Protein AF-A0A821IYG8-F1 (afdb_monomer_lite)

Foldseek 3Di:
DPPPPPPVLVVVLLVQQLVQCPPAPDPPVHSVQCSVLQWRADCPPHRNWIAHSQLRDIDDPDDNPDRSLVVVCVLCVPRPSSVVCVVPPPDDDDDDDDDDDDDPVNVVVVVPDPDDPPPPPQLVQLVDLVSQLVQQCLEPPGRQPQSVVCSLLQWHHDHNYQWIAHSQPRDIDHCLSVDPHQCSLVVVCVVCVSRPSSVLDDRPVPDDDDDCVQAAQSPSPHGQFKAFPPVRDRHGDPVVLVVDQADPVPRDGGPDIDGDDD

InterPro domains:
  IPR001370 BIR repeat [PF00653] (19-82)
  IPR001370 BIR repeat [PS50143] (17-83)
  IPR001370 BIR repeat [PS50143] (132-199)
  IPR001370 BIR repeat [SM00238] (16-84)
  IPR001370 BIR repeat [SM00238] (127-200)
  IPR013083 Zinc finger, RING/FYVE/PHD-type [G3DSA:3.30.40.10] (199-262)
  IPR050784 Inhibitor of Apoptosis [PTHR10044] (19-197)

Secondary structure (DSSP, 8-state):
------HHHHHHHHHHHHHHGGG---SSS-HHHHHHTTEEE--SSSTT-EEETTT--EE----TT--HHHHHHHH-TT-HHHHHHTTS--S----PPPPP---HHHHHHHT--S-----S--TTGGGSHHHHHHHHTT-TTSS-TTHHHHHHTTEEE-SSSS-EEETTT--EESSGGGSPTT-HHHHHHHH-TT-HHHHHSPPGGG--S--GGGB-TTTSSSB--EEEETTTEEEE-HHHHTT--S-TTT----SEEEE---

Structure (mmCIF, N/CA/C/O backbone):
data_AF-A0A821IYG8-F1
#
_entry.id   AF-A0A821IYG8-F1
#
loop_
_atom_site.group_PDB
_atom_site.id
_atom_site.type_symbol
_atom_site.label_atom_id
_atom_site.label_alt_id
_atom_site.label_comp_id
_atom_site.label_asym_id
_atom_site.label_entity_id
_atom_site.label_seq_id
_atom_site.pdbx_PDB_ins_code
_atom_site.Cartn_x
_atom_site.Cartn_y
_atom_site.Cartn_z
_atom_site.occupancy
_atom_site.B_iso_or_equiv
_atom_site.auth_seq_id
_atom_site.auth_comp_id
_atom_site.auth_asym_id
_atom_site.auth_atom_id
_atom_site.pdbx_PDB_model_num
ATOM 1 N N . ILE A 1 1 ? -10.209 25.510 -3.914 1.00 30.81 1 ILE A N 1
ATOM 2 C CA . ILE A 1 1 ? -8.919 25.992 -4.456 1.00 30.81 1 ILE A CA 1
ATOM 3 C C . ILE A 1 1 ? -8.043 24.758 -4.615 1.00 30.81 1 ILE A C 1
ATOM 5 O O . ILE A 1 1 ? -7.631 24.181 -3.619 1.00 30.81 1 ILE A O 1
ATOM 9 N N . LEU A 1 2 ? -7.936 24.243 -5.841 1.00 26.83 2 LEU A N 1
ATOM 10 C CA . LEU A 1 2 ? -7.055 23.121 -6.160 1.00 26.83 2 LEU A CA 1
ATOM 11 C C . LEU A 1 2 ? -5.632 23.672 -6.111 1.00 26.83 2 LEU A C 1
ATOM 13 O O . LEU A 1 2 ? -5.290 24.517 -6.933 1.00 26.83 2 LEU A O 1
ATOM 17 N N . ASN A 1 3 ? -4.849 23.263 -5.112 1.00 27.44 3 ASN A N 1
ATOM 18 C CA . ASN A 1 3 ? -3.444 23.642 -5.039 1.00 27.44 3 ASN A CA 1
ATOM 19 C C . ASN A 1 3 ? -2.749 23.130 -6.300 1.00 27.44 3 ASN A C 1
ATOM 21 O O . ASN A 1 3 ? -2.772 21.929 -6.584 1.00 27.44 3 ASN A O 1
ATOM 25 N N . ALA A 1 4 ? -2.193 24.069 -7.061 1.00 31.17 4 ALA A N 1
ATOM 26 C CA . ALA A 1 4 ? -1.298 23.791 -8.163 1.00 31.17 4 ALA A CA 1
ATOM 27 C C . ALA A 1 4 ? -0.196 22.860 -7.651 1.00 31.17 4 ALA A C 1
ATOM 29 O O . ALA A 1 4 ? 0.444 23.133 -6.638 1.00 31.17 4 ALA A O 1
ATOM 30 N N . VAL A 1 5 ? -0.044 21.716 -8.310 1.00 37.41 5 VAL A N 1
ATOM 31 C CA . VAL A 1 5 ? 1.110 20.846 -8.112 1.00 37.41 5 VAL A CA 1
ATOM 32 C C . VAL A 1 5 ? 2.305 21.653 -8.609 1.00 37.41 5 VAL A C 1
ATOM 34 O O . VAL A 1 5 ? 2.330 22.024 -9.781 1.00 37.41 5 VAL A O 1
ATOM 37 N N . ASP A 1 6 ? 3.213 22.013 -7.708 1.00 35.91 6 ASP A N 1
ATOM 38 C CA . ASP A 1 6 ? 4.378 22.844 -8.013 1.00 35.91 6 ASP A CA 1
ATOM 39 C C . ASP A 1 6 ? 5.249 22.129 -9.057 1.00 35.91 6 ASP A C 1
ATOM 41 O O . ASP A 1 6 ? 5.856 21.092 -8.781 1.00 35.91 6 ASP A O 1
ATOM 45 N N . PHE A 1 7 ? 5.253 22.635 -10.292 1.00 40.75 7 PHE A N 1
ATOM 46 C CA . PHE A 1 7 ? 5.887 21.970 -11.437 1.00 40.75 7 PHE A CA 1
ATOM 47 C C . PHE A 1 7 ? 7.424 21.934 -11.338 1.00 40.75 7 PHE A C 1
ATOM 49 O O . PHE A 1 7 ? 8.059 21.099 -11.986 1.00 40.75 7 PHE A O 1
ATOM 56 N N . ASP A 1 8 ? 8.023 22.794 -10.510 1.00 45.53 8 ASP A N 1
ATOM 57 C CA . ASP A 1 8 ? 9.477 22.888 -10.345 1.00 45.53 8 ASP A CA 1
ATOM 58 C C . ASP A 1 8 ? 10.061 21.770 -9.459 1.00 45.53 8 ASP A C 1
ATOM 60 O O . ASP A 1 8 ? 11.140 21.248 -9.759 1.00 45.53 8 ASP A O 1
ATOM 64 N N . ASP A 1 9 ? 9.322 21.308 -8.441 1.00 54.62 9 ASP A N 1
ATOM 65 C CA . ASP A 1 9 ? 9.735 20.210 -7.544 1.00 54.62 9 ASP A CA 1
ATOM 66 C C . ASP A 1 9 ? 9.794 18.856 -8.290 1.00 54.62 9 ASP A C 1
ATOM 68 O O . ASP A 1 9 ? 10.643 17.995 -8.030 1.00 54.62 9 ASP A O 1
ATOM 72 N N . ASP A 1 10 ? 8.946 18.683 -9.307 1.00 67.31 10 ASP A N 1
ATOM 73 C CA . ASP A 1 10 ? 8.928 17.488 -10.155 1.00 67.31 10 ASP A CA 1
ATOM 74 C C . ASP A 1 10 ? 10.169 17.386 -11.057 1.00 67.31 10 ASP A C 1
ATOM 76 O O . ASP A 1 10 ? 10.688 16.288 -11.286 1.00 67.31 10 ASP A O 1
ATOM 80 N N . LYS A 1 11 ? 10.704 18.515 -11.535 1.00 74.75 11 LYS A N 1
ATOM 81 C CA . LYS A 1 11 ? 11.891 18.529 -12.402 1.00 74.75 11 LYS A CA 1
ATOM 82 C C . LYS A 1 11 ? 13.152 18.124 -11.641 1.00 74.75 11 LYS A C 1
ATOM 84 O O . LYS A 1 11 ? 13.942 17.321 -12.142 1.00 74.75 11 LYS A O 1
ATOM 89 N N . GLU A 1 12 ? 13.333 18.629 -10.423 1.00 77.06 12 GLU A N 1
ATOM 90 C CA . GLU A 1 12 ? 14.494 18.298 -9.591 1.00 77.06 12 GLU A CA 1
ATOM 91 C C . GLU A 1 12 ? 14.496 16.817 -9.179 1.00 77.06 12 GLU A C 1
ATOM 93 O O . GLU A 1 12 ? 15.518 16.128 -9.291 1.00 77.06 12 GLU A O 1
ATOM 98 N N . LYS A 1 13 ? 13.329 16.285 -8.791 1.00 78.19 13 LYS A N 1
ATOM 99 C CA . LYS A 1 13 ? 13.147 14.859 -8.478 1.00 78.19 13 LYS A CA 1
ATOM 100 C C . LYS A 1 13 ? 13.501 13.953 -9.658 1.00 78.19 13 LYS A C 1
ATOM 102 O O . LYS A 1 13 ? 14.107 12.897 -9.454 1.00 78.19 13 LYS A O 1
ATOM 107 N N . LEU A 1 14 ? 13.174 14.361 -10.884 1.00 80.88 14 LEU A N 1
ATOM 108 C CA . LEU A 1 14 ? 13.507 13.602 -12.091 1.00 80.88 14 LEU A CA 1
ATOM 109 C C . LEU A 1 14 ? 14.993 13.647 -12.432 1.00 80.88 14 LEU A C 1
ATOM 111 O O . LEU A 1 14 ? 15.580 12.590 -12.650 1.00 80.88 14 LEU A O 1
ATOM 115 N N . ILE A 1 15 ? 15.626 14.819 -12.363 1.00 84.00 15 ILE A N 1
ATOM 116 C CA . ILE A 1 15 ? 17.080 14.950 -12.556 1.00 84.00 15 ILE A CA 1
ATOM 117 C C . ILE A 1 15 ? 17.837 14.082 -11.538 1.00 84.00 15 ILE A C 1
ATOM 119 O O . ILE A 1 15 ? 18.837 13.435 -11.862 1.00 84.00 15 ILE A O 1
ATOM 123 N N . LYS A 1 16 ? 17.357 14.039 -10.290 1.00 83.69 16 LYS A N 1
ATOM 124 C CA . LYS A 1 16 ? 17.916 13.176 -9.245 1.00 83.69 16 LYS A CA 1
ATOM 125 C C . LYS A 1 16 ? 17.759 11.691 -9.581 1.00 83.69 16 LYS A C 1
ATOM 127 O O . LYS A 1 16 ? 18.712 10.932 -9.405 1.00 83.69 16 LYS A O 1
ATOM 132 N N . SER A 1 17 ? 16.589 11.281 -10.071 1.00 89.44 17 SER A N 1
ATOM 133 C CA . SER A 1 17 ? 16.348 9.901 -10.502 1.00 89.44 17 SER A CA 1
ATOM 134 C C . SER A 1 17 ? 17.256 9.507 -11.666 1.00 89.44 17 SER A C 1
ATOM 136 O O . SER A 1 17 ? 17.948 8.497 -11.559 1.00 89.44 17 SER A O 1
ATOM 138 N N . GLU A 1 18 ? 17.376 10.334 -12.704 1.00 91.44 18 GLU A N 1
ATOM 139 C CA . GLU A 1 18 ? 18.265 10.082 -13.846 1.00 91.44 18 GLU A CA 1
ATOM 140 C C . GLU A 1 18 ? 19.713 9.837 -13.407 1.00 91.44 18 GLU A C 1
ATOM 142 O O . GLU A 1 18 ? 20.327 8.832 -13.772 1.00 91.44 18 GLU A O 1
ATOM 147 N N . LYS A 1 19 ? 20.241 10.706 -12.536 1.00 92.06 19 LYS A N 1
ATOM 148 C CA . LYS A 1 19 ? 21.603 10.572 -11.997 1.00 92.06 19 LYS A CA 1
ATOM 149 C C . LYS A 1 19 ? 21.787 9.312 -11.148 1.00 92.06 19 LYS A C 1
ATOM 151 O O . LYS A 1 19 ? 22.892 8.772 -11.092 1.00 92.06 19 LYS A O 1
ATOM 156 N N . SER A 1 20 ? 20.728 8.831 -10.493 1.00 93.69 20 SER A N 1
ATOM 157 C CA . SER A 1 20 ? 20.806 7.684 -9.583 1.00 93.69 20 SER A CA 1
ATOM 158 C C . SER A 1 20 ? 21.116 6.360 -10.292 1.00 93.69 20 SER A C 1
ATOM 160 O O . SER A 1 20 ? 21.706 5.471 -9.681 1.00 93.69 20 SER A O 1
ATOM 162 N N . PHE A 1 21 ? 20.799 6.218 -11.583 1.00 95.31 21 PHE A N 1
ATOM 163 C CA . PHE A 1 21 ? 20.930 4.945 -12.306 1.00 95.31 21 PHE A CA 1
ATOM 164 C C . PHE A 1 21 ? 22.300 4.694 -12.955 1.00 95.31 21 PHE A C 1
ATOM 166 O O . PHE A 1 21 ? 22.459 3.696 -13.654 1.00 95.31 21 PHE A O 1
ATOM 173 N N . LYS A 1 22 ? 23.320 5.522 -12.687 1.00 88.44 22 LYS A N 1
ATOM 174 C CA . LYS A 1 22 ? 24.661 5.387 -13.294 1.00 88.44 22 LYS A CA 1
ATOM 175 C C . LYS A 1 22 ? 25.285 3.983 -13.154 1.00 88.44 22 LYS A C 1
ATOM 177 O O . LYS A 1 22 ? 26.002 3.560 -14.049 1.00 88.44 22 LYS A O 1
ATOM 182 N N . ASN A 1 23 ? 24.982 3.261 -12.069 1.00 87.31 23 ASN A N 1
ATOM 183 C CA . ASN A 1 23 ? 25.516 1.919 -11.783 1.00 87.31 23 ASN A CA 1
ATOM 184 C C . ASN A 1 23 ? 24.433 0.823 -11.769 1.00 87.31 23 ASN A C 1
ATOM 186 O O . ASN A 1 23 ? 24.574 -0.171 -11.050 1.00 87.31 23 ASN A O 1
ATOM 190 N N . TRP A 1 24 ? 23.307 1.039 -12.458 1.00 93.25 24 TRP A N 1
ATOM 191 C CA . TRP A 1 24 ? 22.176 0.105 -12.504 1.00 93.25 24 TRP A CA 1
ATOM 192 C C . TRP A 1 24 ? 22.604 -1.294 -12.980 1.00 93.25 24 TRP A C 1
ATOM 194 O O . TRP A 1 24 ? 23.175 -1.390 -14.063 1.00 93.25 24 TRP A O 1
ATOM 204 N N . PRO A 1 25 ? 22.375 -2.367 -12.191 1.00 90.00 25 PRO A N 1
ATOM 205 C CA . PRO A 1 25 ? 22.914 -3.686 -12.516 1.00 90.00 25 PRO A CA 1
ATOM 206 C C . PRO A 1 25 ? 22.091 -4.431 -13.572 1.00 90.00 25 PRO A C 1
ATOM 208 O O . PRO A 1 25 ? 22.586 -5.401 -14.138 1.00 90.00 25 PRO A O 1
ATOM 211 N N . ASN A 1 26 ? 20.849 -4.008 -13.835 1.00 86.88 26 ASN A N 1
ATOM 212 C CA . ASN A 1 26 ? 19.930 -4.746 -14.694 1.00 86.88 26 ASN A CA 1
ATOM 213 C C . ASN A 1 26 ? 19.866 -4.142 -16.098 1.00 86.88 26 ASN A C 1
ATOM 215 O O . ASN A 1 26 ? 19.672 -2.941 -16.274 1.00 86.88 26 ASN A O 1
ATOM 219 N N . ILE A 1 27 ? 19.971 -4.995 -17.116 1.00 87.94 27 ILE A N 1
ATOM 220 C CA . ILE A 1 27 ? 19.722 -4.594 -18.509 1.00 87.94 27 ILE A CA 1
ATOM 221 C C . ILE A 1 27 ? 18.221 -4.342 -18.714 1.00 87.94 27 ILE A C 1
ATOM 223 O O . ILE A 1 27 ? 17.835 -3.390 -19.390 1.00 87.94 27 ILE A O 1
ATOM 227 N N . SER A 1 28 ? 17.383 -5.171 -18.084 1.00 89.50 28 SER A N 1
ATOM 228 C CA . SER A 1 28 ? 15.931 -5.027 -18.041 1.00 89.50 28 SER A CA 1
ATOM 229 C C . SER A 1 28 ? 15.417 -5.281 -16.612 1.00 89.50 28 SER A C 1
ATOM 231 O O . SER A 1 28 ? 15.883 -6.239 -15.989 1.00 89.50 28 SER A O 1
ATOM 233 N N . PRO A 1 29 ? 14.503 -4.445 -16.082 1.00 92.38 29 PRO A N 1
ATOM 234 C CA . PRO A 1 29 ? 14.070 -3.175 -16.663 1.00 92.38 29 PRO A CA 1
ATOM 235 C C . PRO A 1 29 ? 15.226 -2.175 -16.757 1.00 92.38 29 PRO A C 1
ATOM 237 O O . PRO A 1 29 ? 16.072 -2.075 -15.867 1.00 92.38 29 PRO A O 1
ATOM 240 N N . SER A 1 30 ? 15.277 -1.452 -17.871 1.00 94.50 30 SER A N 1
ATOM 241 C CA . SER A 1 30 ? 16.333 -0.488 -18.166 1.00 94.50 30 SER A CA 1
ATOM 242 C C . SER A 1 30 ? 16.214 0.757 -17.277 1.00 94.50 30 SER A C 1
ATOM 244 O O . SER A 1 30 ? 15.114 1.093 -16.826 1.00 94.50 30 SER A O 1
ATOM 246 N N . PRO A 1 31 ? 17.304 1.526 -17.077 1.00 95.25 31 PRO A N 1
ATOM 247 C CA . PRO A 1 31 ? 17.244 2.808 -16.373 1.00 95.25 31 PRO A CA 1
ATOM 248 C C . PRO A 1 31 ? 16.119 3.721 -16.873 1.00 95.25 31 PRO A C 1
ATOM 250 O O . PRO A 1 31 ? 15.412 4.336 -16.082 1.00 95.25 31 PRO A O 1
ATOM 253 N N . MET A 1 32 ? 15.904 3.762 -18.191 1.00 93.00 32 MET A N 1
ATOM 254 C CA . MET A 1 32 ? 14.862 4.576 -18.814 1.00 93.00 32 MET A CA 1
ATOM 255 C C . MET A 1 32 ? 13.450 4.119 -18.415 1.00 93.00 32 MET A C 1
ATOM 257 O O . MET A 1 32 ? 12.597 4.954 -18.121 1.00 93.00 32 MET A O 1
ATOM 261 N N . GLU A 1 33 ? 13.186 2.811 -18.383 1.00 92.06 33 GLU A N 1
ATOM 262 C CA . GLU A 1 33 ? 11.895 2.263 -17.937 1.00 92.06 33 GLU A CA 1
ATOM 263 C C . GLU A 1 33 ? 11.645 2.556 -16.455 1.00 92.06 33 GLU A C 1
ATOM 265 O O . GLU A 1 33 ? 10.539 2.943 -16.068 1.00 92.06 33 GLU A O 1
ATOM 270 N N . MET A 1 34 ? 12.695 2.471 -15.640 1.00 94.19 34 MET A N 1
ATOM 271 C CA . MET A 1 34 ? 12.647 2.798 -14.218 1.00 94.19 34 MET A CA 1
ATOM 272 C C . MET A 1 34 ? 12.315 4.279 -13.979 1.00 94.19 34 MET A C 1
ATOM 274 O O . MET A 1 34 ? 11.392 4.596 -13.222 1.00 94.19 34 MET A O 1
ATOM 278 N N . ILE A 1 35 ? 13.007 5.191 -14.671 1.00 92.56 35 ILE A N 1
ATOM 279 C CA . ILE A 1 35 ? 12.782 6.644 -14.588 1.00 92.56 35 ILE A CA 1
ATOM 280 C C . ILE A 1 35 ? 11.370 7.003 -15.074 1.00 92.56 35 ILE A C 1
ATOM 282 O O . ILE A 1 35 ? 10.670 7.788 -14.425 1.00 92.56 35 ILE A O 1
ATOM 286 N N . LYS A 1 36 ? 10.907 6.392 -16.176 1.00 88.12 36 LYS A N 1
ATOM 287 C CA . LYS A 1 36 ? 9.542 6.578 -16.702 1.00 88.12 36 LYS A CA 1
ATOM 288 C C . LYS A 1 36 ? 8.475 6.185 -15.685 1.00 88.12 36 LYS A C 1
ATOM 290 O O . LYS A 1 36 ? 7.491 6.902 -15.546 1.00 88.12 36 LYS A O 1
ATOM 295 N N . ALA A 1 37 ? 8.691 5.109 -14.930 1.00 89.44 37 ALA A N 1
ATOM 296 C CA . ALA A 1 37 ? 7.797 4.678 -13.855 1.00 89.44 37 ALA A CA 1
ATOM 297 C C . ALA A 1 37 ? 8.021 5.410 -12.511 1.00 89.44 37 ALA A C 1
ATOM 299 O O . ALA A 1 37 ? 7.396 5.061 -11.503 1.00 89.44 37 ALA A O 1
ATOM 300 N N . ARG A 1 38 ? 8.858 6.460 -12.508 1.00 91.06 38 ARG A N 1
ATOM 301 C CA . ARG A 1 38 ? 9.182 7.336 -11.366 1.00 91.06 38 ARG A CA 1
ATOM 302 C C . ARG A 1 38 ? 9.916 6.641 -10.223 1.00 91.06 38 ARG A C 1
ATOM 304 O O . ARG A 1 38 ? 9.800 7.061 -9.068 1.00 91.06 38 ARG A O 1
ATOM 311 N N . TRP A 1 39 ? 10.689 5.609 -10.542 1.00 93.38 39 TRP A N 1
ATOM 312 C CA . TRP A 1 39 ? 11.642 5.009 -9.616 1.00 93.38 39 TRP A CA 1
ATOM 313 C C . TRP A 1 39 ? 12.933 5.825 -9.575 1.00 93.38 39 TRP A C 1
ATOM 315 O O . TRP A 1 39 ? 13.358 6.405 -10.568 1.00 93.38 39 TRP A O 1
ATOM 325 N N . CYS A 1 40 ? 13.570 5.862 -8.415 1.00 94.19 40 CYS A N 1
ATOM 326 C CA . CYS A 1 40 ? 14.913 6.373 -8.187 1.00 94.19 40 CYS A CA 1
ATOM 327 C C . CYS A 1 40 ? 15.713 5.242 -7.556 1.00 94.19 40 CYS A C 1
ATOM 329 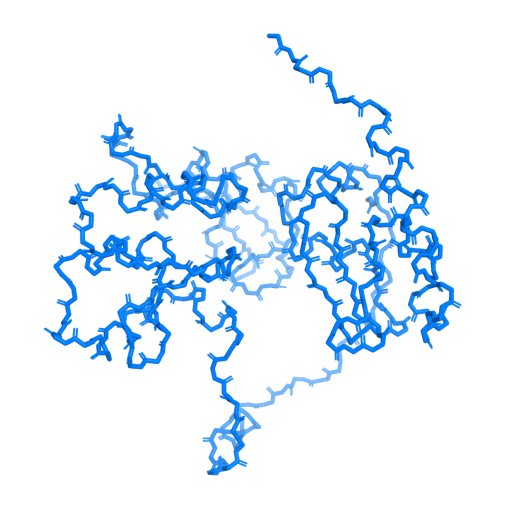O O . CYS A 1 40 ? 15.258 4.645 -6.579 1.00 94.19 40 CYS A O 1
ATOM 331 N N . ARG A 1 41 ? 16.905 4.940 -8.066 1.00 94.69 41 ARG A N 1
ATOM 332 C CA . ARG A 1 41 ? 17.771 3.964 -7.409 1.00 94.69 41 ARG A CA 1
ATOM 333 C C . ARG A 1 41 ? 18.236 4.531 -6.069 1.00 94.69 41 ARG A C 1
ATOM 335 O O . ARG A 1 41 ? 18.670 5.678 -5.985 1.00 94.69 41 ARG A O 1
ATOM 342 N N . THR A 1 42 ? 18.157 3.720 -5.023 1.00 89.00 42 THR A N 1
ATOM 343 C CA . THR A 1 42 ? 18.658 4.062 -3.689 1.00 89.00 42 THR A CA 1
ATOM 344 C C . THR A 1 42 ? 19.898 3.253 -3.332 1.00 89.00 42 THR A C 1
ATOM 346 O O . THR A 1 42 ? 20.767 3.771 -2.639 1.00 89.00 42 THR A O 1
ATOM 349 N N . GLY A 1 43 ? 20.000 2.003 -3.806 1.00 81.00 43 GLY A N 1
ATOM 350 C CA . GLY A 1 43 ? 21.138 1.122 -3.532 1.00 81.00 43 GLY A CA 1
ATOM 351 C C . GLY A 1 43 ? 21.333 0.774 -2.050 1.00 81.00 43 GLY A C 1
ATOM 352 O O . GLY A 1 43 ? 22.431 0.385 -1.669 1.00 81.00 43 GLY A O 1
ATOM 353 N N . ARG A 1 44 ? 20.312 0.978 -1.201 1.00 75.88 44 ARG A N 1
ATOM 354 C CA . ARG A 1 44 ? 20.436 0.883 0.267 1.00 75.88 44 ARG A CA 1
ATOM 355 C C . ARG A 1 44 ? 20.496 -0.550 0.785 1.00 75.88 44 ARG A C 1
ATOM 357 O O . ARG A 1 44 ? 21.192 -0.803 1.759 1.00 75.88 44 ARG A O 1
ATOM 364 N N . ILE A 1 45 ? 19.714 -1.441 0.178 1.00 76.06 45 ILE A N 1
ATOM 365 C CA . ILE A 1 45 ? 19.588 -2.847 0.592 1.00 76.06 45 ILE A CA 1
ATOM 366 C C . ILE A 1 45 ? 20.426 -3.721 -0.342 1.00 76.06 45 ILE A C 1
ATOM 368 O O . ILE A 1 45 ? 21.327 -4.430 0.090 1.00 76.06 45 ILE A O 1
ATOM 372 N N . THR A 1 46 ? 20.157 -3.607 -1.637 1.00 81.50 46 THR A N 1
ATOM 373 C CA . THR A 1 46 ? 20.844 -4.297 -2.730 1.00 81.50 46 THR A CA 1
ATOM 374 C C . THR A 1 46 ? 21.246 -3.280 -3.805 1.00 81.50 46 THR A C 1
ATOM 376 O O . THR A 1 46 ? 20.697 -2.170 -3.841 1.00 81.50 46 THR A O 1
ATOM 379 N N . PRO A 1 47 ? 22.169 -3.623 -4.724 1.00 86.62 47 PRO A N 1
ATOM 380 C CA . PRO A 1 47 ? 22.532 -2.742 -5.832 1.00 86.62 47 PRO A CA 1
ATOM 381 C C . PRO A 1 47 ? 21.341 -2.331 -6.710 1.00 86.62 47 PRO A C 1
ATOM 383 O O . PRO A 1 47 ? 21.361 -1.255 -7.292 1.00 86.62 47 PRO A O 1
ATOM 386 N N . ASP A 1 48 ? 20.286 -3.132 -6.798 1.00 87.62 48 ASP A N 1
ATOM 387 C CA . ASP A 1 48 ? 19.084 -2.833 -7.580 1.00 87.62 48 ASP A CA 1
ATOM 388 C C . ASP A 1 48 ? 17.936 -2.219 -6.752 1.00 87.62 48 ASP A C 1
ATOM 390 O O . ASP A 1 48 ? 16.839 -1.994 -7.259 1.00 87.62 48 ASP A O 1
ATOM 394 N N . CYS A 1 49 ? 18.181 -1.888 -5.483 1.00 90.12 49 CYS A N 1
ATOM 395 C CA . CYS A 1 49 ? 17.185 -1.269 -4.618 1.00 90.12 49 CYS A CA 1
ATOM 396 C C . CYS A 1 49 ? 16.772 0.119 -5.136 1.00 90.12 49 CYS A C 1
ATOM 398 O O . CYS A 1 49 ? 17.614 0.977 -5.437 1.00 90.12 49 CYS A O 1
ATOM 400 N N . THR A 1 50 ? 15.461 0.348 -5.214 1.00 92.25 50 THR A N 1
ATOM 401 C CA . THR A 1 50 ? 14.826 1.544 -5.782 1.00 92.25 50 THR A CA 1
ATOM 402 C C . THR A 1 50 ? 13.699 2.062 -4.896 1.00 92.25 50 THR A C 1
ATOM 404 O O . THR A 1 50 ? 13.147 1.312 -4.100 1.00 92.25 50 THR A O 1
ATOM 407 N N . SER A 1 51 ? 13.350 3.343 -5.033 1.00 89.12 51 SER A N 1
ATOM 408 C CA . SER A 1 51 ? 12.241 3.997 -4.336 1.00 89.12 51 SER A CA 1
ATOM 409 C C . SER A 1 51 ? 11.445 4.901 -5.276 1.00 89.12 51 SER A C 1
ATOM 411 O O . SER A 1 51 ? 12.027 5.571 -6.130 1.00 89.12 51 SER A O 1
ATOM 413 N N . CYS A 1 52 ? 10.122 4.948 -5.132 1.00 87.75 52 CYS A N 1
ATOM 414 C CA . CYS A 1 52 ? 9.278 5.868 -5.890 1.00 87.75 52 CYS A CA 1
ATOM 415 C C . CYS A 1 52 ? 9.458 7.324 -5.426 1.00 87.75 52 CYS A C 1
ATOM 417 O O . CYS A 1 52 ? 9.320 7.629 -4.243 1.00 87.75 52 CYS A O 1
ATOM 419 N N . LEU A 1 53 ? 9.621 8.251 -6.373 1.00 85.25 53 LEU A N 1
ATOM 420 C CA . LEU A 1 53 ? 9.760 9.692 -6.109 1.00 85.25 53 LEU A CA 1
ATOM 421 C C . LEU A 1 53 ? 8.526 10.361 -5.472 1.00 85.25 53 LEU A C 1
ATOM 423 O O . LEU A 1 53 ? 8.658 11.418 -4.860 1.00 85.25 53 LEU A O 1
ATOM 427 N N . TYR A 1 54 ? 7.336 9.770 -5.624 1.00 77.12 54 TYR A N 1
ATOM 428 C CA . TYR A 1 54 ? 6.066 10.367 -5.188 1.00 77.12 54 TYR A CA 1
ATOM 429 C C . TYR A 1 54 ? 5.496 9.713 -3.931 1.00 77.12 54 TYR A C 1
ATOM 431 O O . TYR A 1 54 ? 5.007 10.403 -3.043 1.00 77.12 54 TYR A O 1
ATOM 439 N N . CYS A 1 55 ? 5.528 8.380 -3.853 1.00 74.06 55 CYS A N 1
ATOM 440 C CA . CYS A 1 55 ? 4.969 7.650 -2.712 1.00 74.06 55 CYS A CA 1
ATOM 441 C C . CYS A 1 55 ? 6.030 7.051 -1.783 1.00 74.06 55 CYS A C 1
ATOM 443 O O . CYS A 1 55 ? 5.678 6.537 -0.724 1.00 74.06 55 CYS A O 1
ATOM 445 N N . GLY A 1 56 ? 7.310 7.101 -2.164 1.00 77.06 56 GLY A N 1
ATOM 446 C CA . GLY A 1 56 ? 8.426 6.613 -1.354 1.00 77.06 56 GLY A CA 1
ATOM 447 C C . GLY A 1 56 ? 8.523 5.094 -1.234 1.00 77.06 56 GLY A C 1
ATOM 448 O O . GLY A 1 56 ? 9.417 4.614 -0.542 1.00 77.06 56 GLY A O 1
ATOM 449 N N . ILE A 1 57 ? 7.636 4.326 -1.879 1.00 79.69 57 ILE A N 1
ATOM 450 C CA . ILE A 1 57 ? 7.668 2.865 -1.785 1.00 79.69 57 ILE A CA 1
ATOM 451 C C . ILE A 1 57 ? 8.981 2.322 -2.335 1.00 79.69 57 ILE A C 1
ATOM 453 O O . ILE A 1 57 ? 9.433 2.781 -3.381 1.00 79.69 57 ILE A O 1
ATOM 457 N N . GLU A 1 58 ? 9.583 1.375 -1.622 1.00 85.81 58 GLU A N 1
ATOM 458 C CA . GLU A 1 58 ? 10.843 0.745 -2.009 1.00 85.81 58 GLU A CA 1
ATOM 459 C C . GLU A 1 58 ? 10.597 -0.634 -2.630 1.00 85.81 58 GLU A C 1
ATOM 461 O O . GLU A 1 58 ? 9.684 -1.357 -2.226 1.00 85.81 58 GLU A O 1
ATOM 466 N N . TYR A 1 59 ? 11.419 -0.989 -3.615 1.00 83.56 59 TYR A N 1
ATOM 467 C CA . TYR A 1 59 ? 11.436 -2.310 -4.238 1.00 83.56 59 TYR A CA 1
ATOM 468 C C . TYR A 1 59 ? 12.856 -2.670 -4.686 1.00 83.56 59 TYR A C 1
ATOM 470 O O . TYR A 1 59 ? 13.630 -1.800 -5.103 1.00 83.56 59 TYR A O 1
ATOM 478 N N . HIS A 1 60 ? 13.188 -3.948 -4.568 1.00 87.94 60 HIS A N 1
ATOM 479 C CA . HIS A 1 60 ? 14.451 -4.571 -4.950 1.00 87.94 60 HIS A CA 1
ATOM 480 C C . HIS A 1 60 ? 14.157 -5.966 -5.527 1.00 87.94 60 HIS A C 1
ATOM 482 O O . HIS A 1 60 ? 12.997 -6.377 -5.548 1.00 87.94 60 HIS A O 1
ATOM 488 N N . ASP A 1 61 ? 15.192 -6.676 -5.972 1.00 85.00 61 ASP A N 1
ATOM 489 C CA . ASP A 1 61 ? 15.113 -7.976 -6.653 1.00 85.00 61 ASP A CA 1
ATOM 490 C C . ASP A 1 61 ? 14.371 -7.894 -7.999 1.00 85.00 61 ASP A C 1
ATOM 492 O O . ASP A 1 61 ? 13.490 -8.698 -8.314 1.00 85.00 61 ASP A O 1
ATOM 496 N N . TRP A 1 62 ? 14.723 -6.884 -8.797 1.00 87.00 62 TRP A N 1
ATOM 497 C CA . TRP A 1 62 ? 14.195 -6.669 -10.141 1.00 87.00 62 TRP A CA 1
ATOM 498 C C . TRP A 1 62 ? 14.637 -7.770 -11.102 1.00 87.00 62 TRP A C 1
ATOM 500 O O . TRP A 1 62 ? 15.824 -8.059 -11.240 1.00 87.00 62 TRP A O 1
ATOM 510 N N . ASN A 1 63 ? 13.676 -8.317 -11.839 1.00 84.75 63 ASN A N 1
ATOM 511 C CA . ASN A 1 63 ? 13.897 -9.348 -12.845 1.00 84.75 63 ASN A CA 1
ATOM 512 C C . ASN A 1 63 ? 13.675 -8.802 -14.257 1.00 84.75 63 ASN A C 1
ATOM 514 O O . ASN A 1 63 ? 12.898 -7.875 -14.465 1.00 84.75 63 ASN A O 1
ATOM 518 N N . ALA A 1 64 ? 14.256 -9.465 -15.259 1.00 81.75 64 ALA A N 1
ATOM 519 C CA . ALA A 1 64 ? 14.125 -9.075 -16.669 1.00 81.75 64 ALA A CA 1
ATOM 520 C C . ALA A 1 64 ? 12.681 -9.072 -17.217 1.00 81.75 64 ALA A C 1
ATOM 522 O O . ALA A 1 64 ? 12.436 -8.527 -18.286 1.00 81.75 64 ALA A O 1
ATOM 523 N N . ASN A 1 65 ? 11.728 -9.694 -16.514 1.00 80.56 65 ASN A N 1
ATOM 524 C CA . ASN A 1 65 ? 10.310 -9.694 -16.890 1.00 80.56 65 ASN A CA 1
ATOM 525 C C . ASN A 1 65 ? 9.476 -8.674 -16.095 1.00 80.56 65 ASN A C 1
ATOM 527 O O . ASN A 1 65 ? 8.274 -8.564 -16.336 1.00 80.56 65 ASN A O 1
ATOM 531 N N . ASP A 1 66 ? 10.070 -7.971 -15.130 1.00 82.19 66 ASP A N 1
ATOM 532 C CA . ASP A 1 66 ? 9.337 -7.041 -14.280 1.00 82.19 66 ASP A CA 1
ATOM 533 C C . ASP A 1 66 ? 9.059 -5.742 -15.034 1.00 82.19 66 ASP A C 1
ATOM 535 O O . ASP A 1 66 ? 9.973 -5.043 -15.468 1.00 82.19 66 ASP A O 1
ATOM 539 N N . ASN A 1 67 ? 7.780 -5.382 -15.140 1.00 86.81 67 ASN A N 1
ATOM 540 C CA . ASN A 1 67 ? 7.373 -4.078 -15.644 1.00 86.81 67 ASN A CA 1
ATOM 541 C C . ASN A 1 67 ? 7.362 -3.058 -14.489 1.00 86.81 67 ASN A C 1
ATOM 543 O O . ASN A 1 67 ? 6.541 -3.185 -13.574 1.00 86.81 67 ASN A O 1
ATOM 547 N N . PRO A 1 68 ? 8.201 -2.007 -14.515 1.00 91.62 68 PRO A N 1
ATOM 548 C CA . PRO A 1 68 ? 8.302 -1.060 -13.407 1.00 91.62 68 PRO A CA 1
ATOM 549 C C . PRO A 1 68 ? 7.001 -0.356 -13.034 1.00 91.62 68 PRO A C 1
ATOM 551 O O . PRO A 1 68 ? 6.831 0.012 -11.871 1.00 91.62 68 PRO A O 1
ATOM 554 N N . LEU A 1 69 ? 6.083 -0.167 -13.983 1.00 84.50 69 LEU A N 1
ATOM 555 C CA . LEU A 1 69 ? 4.790 0.451 -13.725 1.00 84.50 69 LEU A CA 1
ATOM 556 C C . LEU A 1 69 ? 3.816 -0.529 -13.066 1.00 84.50 69 LEU A C 1
ATOM 558 O O . LEU A 1 69 ? 3.145 -0.146 -12.110 1.00 84.50 69 LEU A O 1
ATOM 562 N N . ASP A 1 70 ? 3.780 -1.784 -13.510 1.00 77.62 70 ASP A N 1
ATOM 563 C CA . ASP A 1 70 ? 2.913 -2.813 -12.923 1.00 77.62 70 ASP A CA 1
ATOM 564 C C . ASP A 1 70 ? 3.330 -3.122 -11.483 1.00 77.62 70 ASP A C 1
ATOM 566 O O . ASP A 1 70 ? 2.494 -3.166 -10.576 1.00 77.62 70 ASP A O 1
ATOM 570 N N . ILE A 1 71 ? 4.642 -3.262 -11.247 1.00 79.19 71 ILE A N 1
ATOM 571 C CA . ILE A 1 71 ? 5.210 -3.399 -9.900 1.00 79.19 71 ILE A CA 1
ATOM 572 C C . ILE A 1 71 ? 4.778 -2.205 -9.038 1.00 79.19 71 ILE A C 1
ATOM 574 O O . ILE A 1 71 ? 4.301 -2.381 -7.918 1.00 79.19 71 ILE A O 1
ATOM 578 N N . HIS A 1 72 ? 4.875 -0.986 -9.568 1.00 80.94 72 HIS A N 1
ATOM 579 C CA . HIS A 1 72 ? 4.494 0.226 -8.851 1.00 80.94 72 HIS A CA 1
ATOM 580 C C . HIS A 1 72 ? 2.992 0.262 -8.519 1.00 80.94 72 HIS A C 1
ATOM 582 O O . HIS A 1 72 ? 2.629 0.519 -7.370 1.00 80.94 72 HIS A O 1
ATOM 588 N N . GLN A 1 73 ? 2.116 -0.041 -9.480 1.00 72.19 73 GLN A N 1
ATOM 589 C CA . GLN A 1 73 ? 0.664 -0.078 -9.277 1.00 72.19 73 GLN A CA 1
ATOM 590 C C . GLN A 1 73 ? 0.260 -1.131 -8.244 1.00 72.19 73 GLN A C 1
ATOM 592 O O . GLN A 1 73 ? -0.550 -0.846 -7.361 1.00 72.19 73 GLN A O 1
ATOM 597 N N . ARG A 1 74 ? 0.870 -2.319 -8.306 1.00 71.38 74 ARG A N 1
ATOM 598 C CA . ARG A 1 74 ? 0.634 -3.412 -7.357 1.00 71.38 74 ARG A CA 1
ATOM 599 C C . ARG A 1 74 ? 1.068 -3.054 -5.938 1.00 71.38 74 ARG A C 1
ATOM 601 O O . ARG A 1 74 ? 0.387 -3.408 -4.981 1.00 71.38 74 ARG A O 1
ATOM 608 N N . LEU A 1 75 ? 2.200 -2.367 -5.793 1.00 66.38 75 LEU A N 1
ATOM 609 C CA . LEU A 1 75 ? 2.751 -2.017 -4.485 1.00 66.38 75 LEU A CA 1
ATOM 610 C C . LEU A 1 75 ? 2.103 -0.760 -3.883 1.00 66.38 75 LEU A C 1
ATOM 612 O O . LEU A 1 75 ? 2.031 -0.643 -2.662 1.00 66.38 75 LEU A O 1
ATOM 616 N N . SER A 1 76 ? 1.620 0.179 -4.705 1.00 69.75 76 SER A N 1
ATOM 617 C CA . SER A 1 76 ? 1.097 1.469 -4.240 1.00 69.75 76 SER A CA 1
ATOM 618 C C . SER A 1 76 ? -0.149 1.930 -5.005 1.00 69.75 76 SER A C 1
ATOM 620 O O . SER A 1 76 ? -0.098 2.797 -5.879 1.00 69.75 76 SER A O 1
ATOM 622 N N . LEU A 1 77 ? -1.314 1.427 -4.580 1.00 51.69 77 LEU A N 1
ATOM 623 C CA . LEU A 1 77 ? -2.644 1.776 -5.120 1.00 51.69 77 LEU A CA 1
ATOM 624 C C . LEU A 1 77 ? -3.040 3.259 -4.944 1.00 51.69 77 LEU A C 1
ATOM 626 O O . LEU A 1 77 ? -4.035 3.726 -5.507 1.00 51.69 77 LEU A O 1
ATOM 630 N N . PHE A 1 78 ? -2.273 4.011 -4.150 1.00 55.00 78 PHE A N 1
ATOM 631 C CA . PHE A 1 78 ? -2.532 5.417 -3.830 1.00 55.00 78 PHE A CA 1
ATOM 632 C C . PHE A 1 78 ? -1.411 6.361 -4.257 1.00 55.00 78 PHE A C 1
ATOM 634 O O . PHE A 1 78 ? -1.505 7.557 -3.981 1.00 55.00 78 PHE A O 1
ATOM 641 N N . CYS A 1 79 ? -0.379 5.868 -4.948 1.00 73.50 79 CYS A N 1
ATOM 642 C CA . CYS A 1 79 ? 0.610 6.757 -5.539 1.00 73.50 79 CYS A CA 1
ATOM 643 C C . CYS A 1 79 ? -0.069 7.667 -6.583 1.00 73.50 79 CYS A C 1
ATOM 645 O O . CYS A 1 79 ? -0.709 7.142 -7.503 1.00 73.50 79 CYS A O 1
ATOM 647 N N . PRO A 1 80 ? 0.073 9.007 -6.485 1.00 68.94 80 PRO A N 1
ATOM 648 C CA . PRO A 1 80 ? -0.512 9.938 -7.450 1.00 68.94 80 PRO A CA 1
ATOM 649 C C . PRO A 1 80 ? -0.124 9.619 -8.901 1.00 68.94 80 PRO A C 1
ATOM 651 O O . PRO A 1 80 ? -0.975 9.667 -9.786 1.00 68.94 80 PRO A O 1
ATOM 654 N N . PHE A 1 81 ? 1.129 9.208 -9.123 1.00 80.06 81 PHE A N 1
ATOM 655 C CA . PHE A 1 81 ? 1.645 8.824 -10.437 1.00 80.06 81 PHE A CA 1
ATOM 656 C C . PHE A 1 81 ? 1.141 7.451 -10.914 1.00 80.06 81 PHE A C 1
ATOM 658 O O . PHE A 1 81 ? 0.721 7.306 -12.064 1.00 80.06 81 PHE A O 1
ATOM 665 N N . ALA A 1 82 ? 1.163 6.429 -10.050 1.00 73.25 82 ALA A N 1
ATOM 666 C CA . ALA A 1 82 ? 0.737 5.085 -10.451 1.00 73.25 82 ALA A CA 1
ATOM 667 C C . ALA A 1 82 ? -0.757 5.061 -10.825 1.00 73.25 82 ALA A C 1
ATOM 669 O O . ALA A 1 82 ? -1.146 4.400 -11.788 1.00 73.25 82 ALA A O 1
ATOM 670 N N . ARG A 1 83 ? -1.581 5.854 -10.119 1.00 63.84 83 ARG A N 1
ATOM 671 C CA . ARG A 1 83 ? -3.014 6.027 -10.410 1.00 63.84 83 ARG A CA 1
ATOM 672 C C . ARG A 1 83 ? -3.281 6.737 -11.734 1.00 63.84 83 ARG A C 1
ATOM 674 O O . ARG A 1 83 ? -4.166 6.310 -12.468 1.00 63.84 83 ARG A O 1
ATOM 681 N N . SER A 1 84 ? -2.565 7.820 -12.037 1.00 61.28 84 SER A N 1
ATOM 682 C CA . SER A 1 84 ? -2.770 8.565 -13.288 1.00 61.28 84 SER A CA 1
ATOM 683 C C . SER A 1 84 ? -2.306 7.770 -14.513 1.00 61.28 84 SER A C 1
ATOM 685 O O . SER A 1 84 ? -2.948 7.818 -15.561 1.00 61.28 84 SER A O 1
ATOM 687 N N . SER A 1 85 ? -1.263 6.956 -14.353 1.00 59.19 85 SER A N 1
ATOM 688 C CA . SER A 1 85 ? -0.694 6.125 -15.421 1.00 59.19 85 SER A CA 1
ATOM 689 C C . SER A 1 85 ? -1.555 4.903 -15.789 1.00 59.19 85 SER A C 1
ATOM 691 O O . SER A 1 85 ? -1.441 4.387 -16.898 1.00 59.19 85 SER A O 1
ATOM 693 N N . HIS A 1 86 ? -2.488 4.480 -14.923 1.00 52.94 86 HIS A N 1
ATOM 694 C CA . HIS A 1 86 ? -3.465 3.415 -15.215 1.00 52.94 86 HIS A CA 1
ATOM 695 C C . HIS A 1 86 ? -4.417 3.775 -16.376 1.00 52.94 86 HIS A C 1
ATOM 697 O O . HIS A 1 86 ? -5.036 2.903 -16.981 1.00 52.94 86 HIS A O 1
ATOM 703 N N . ARG A 1 87 ? -4.540 5.063 -16.728 1.00 43.62 87 ARG A N 1
ATOM 704 C CA . ARG A 1 87 ? -5.393 5.521 -17.836 1.00 43.62 87 ARG A CA 1
ATOM 705 C C . ARG A 1 87 ? -4.782 5.298 -19.228 1.00 43.62 87 ARG A C 1
ATOM 707 O O . ARG A 1 87 ? -5.509 5.456 -20.201 1.00 43.62 87 ARG A O 1
ATOM 714 N N . MET A 1 88 ? -3.493 4.948 -19.336 1.00 41.19 88 MET A N 1
ATOM 715 C CA . MET A 1 88 ? -2.775 4.889 -20.625 1.00 41.19 88 MET A CA 1
ATOM 716 C C . MET A 1 88 ? -2.349 3.485 -21.091 1.00 41.19 88 MET A C 1
ATOM 718 O O . MET A 1 88 ? -1.838 3.372 -22.199 1.00 41.19 88 MET A O 1
ATOM 722 N N . TYR A 1 89 ? -2.570 2.415 -20.315 1.00 35.44 89 TYR A N 1
ATOM 723 C CA . TYR A 1 89 ? -2.123 1.056 -20.682 1.00 35.44 89 TYR A CA 1
ATOM 724 C C . TYR A 1 89 ? -3.244 0.006 -20.611 1.00 35.44 89 TYR A C 1
ATOM 726 O O . TYR A 1 89 ? -3.087 -1.094 -20.094 1.00 35.44 89 TYR A O 1
ATOM 734 N N . SER A 1 90 ? -4.411 0.353 -21.157 1.00 42.25 90 SER A N 1
ATOM 735 C CA . SER A 1 90 ? -5.473 -0.601 -21.501 1.00 42.25 90 SER A CA 1
ATOM 736 C C . SER A 1 90 ? -5.263 -1.111 -22.932 1.00 42.25 90 SER A C 1
ATOM 738 O O . SER A 1 90 ? -6.099 -0.895 -23.806 1.00 42.25 90 SER A O 1
ATOM 740 N N . SER A 1 91 ? -4.135 -1.762 -23.201 1.00 37.66 91 SER A N 1
ATOM 741 C CA . SER A 1 91 ? -3.955 -2.530 -24.437 1.00 37.66 91 SER A CA 1
ATOM 742 C C . SER A 1 91 ? -2.685 -3.372 -24.349 1.00 37.66 91 SER A C 1
ATOM 744 O O . SER A 1 91 ? -1.608 -2.840 -24.102 1.00 37.66 91 SER A O 1
ATOM 746 N N . SER A 1 92 ? -2.844 -4.677 -24.593 1.00 41.16 92 SER A N 1
ATOM 747 C CA . SER A 1 92 ? -1.828 -5.737 -24.739 1.00 41.16 92 SER A CA 1
ATOM 748 C C . SER A 1 92 ? -1.043 -6.184 -23.492 1.00 41.16 92 SER A C 1
ATOM 750 O O . SER A 1 92 ? 0.054 -5.711 -23.231 1.00 41.16 92 SER A O 1
ATOM 752 N N . VAL A 1 93 ? -1.541 -7.230 -22.815 1.00 35.12 93 VAL A N 1
ATOM 753 C CA . VAL A 1 93 ? -0.693 -8.181 -22.068 1.00 35.12 93 VAL A CA 1
ATOM 754 C C . VAL A 1 93 ? -0.692 -9.522 -22.821 1.00 35.12 93 VAL A C 1
ATOM 756 O O . VAL A 1 93 ? -1.773 -10.074 -23.046 1.00 35.12 93 VAL A O 1
ATOM 759 N N . PRO A 1 94 ? 0.476 -10.067 -23.211 1.00 31.48 94 PRO A N 1
ATOM 760 C CA . PRO A 1 94 ? 0.598 -11.421 -23.750 1.00 31.48 94 PRO A CA 1
ATOM 761 C C . PRO A 1 94 ? 0.302 -12.476 -22.673 1.00 31.48 94 PRO A C 1
ATOM 763 O O . PRO A 1 94 ? 0.935 -12.508 -21.619 1.00 31.48 94 PRO A O 1
ATOM 766 N N . THR A 1 95 ? -0.643 -13.373 -22.944 1.00 31.88 95 THR A N 1
ATOM 767 C CA . THR A 1 95 ? -0.945 -14.543 -22.109 1.00 31.88 95 THR A CA 1
ATOM 768 C C . THR A 1 95 ? 0.134 -15.615 -22.277 1.00 31.88 95 THR A C 1
ATOM 770 O O . THR A 1 95 ? 0.250 -16.191 -23.358 1.00 31.88 95 THR A O 1
ATOM 773 N N . LYS A 1 96 ? 0.892 -15.935 -21.221 1.00 27.62 96 LYS A N 1
ATOM 774 C CA . LYS A 1 96 ? 1.639 -17.204 -21.152 1.00 27.62 96 LYS A CA 1
ATOM 775 C C . LYS A 1 96 ? 0.730 -18.315 -20.591 1.00 27.62 96 LYS A C 1
ATOM 777 O O . LYS A 1 96 ? -0.036 -18.036 -19.667 1.00 27.62 96 LYS A O 1
ATOM 782 N N . PRO A 1 97 ? 0.792 -19.550 -21.124 1.00 28.75 97 PRO A N 1
ATOM 783 C CA . PRO A 1 97 ? 0.070 -20.695 -20.576 1.00 28.75 97 PRO A CA 1
ATOM 784 C C . PRO A 1 97 ? 0.626 -21.094 -19.200 1.00 28.75 97 PRO A C 1
ATOM 786 O O . PRO A 1 97 ? 1.824 -20.991 -18.939 1.00 28.75 97 PRO A O 1
ATOM 789 N N . ILE A 1 98 ? -0.278 -21.523 -18.321 1.00 27.03 98 ILE A N 1
ATOM 790 C CA . ILE A 1 98 ? -0.029 -21.898 -16.924 1.00 27.03 98 ILE A CA 1
ATOM 791 C C . ILE A 1 98 ? 0.649 -23.285 -16.888 1.00 27.03 98 ILE A C 1
ATOM 793 O O . ILE A 1 98 ? 0.056 -24.225 -17.418 1.00 27.03 98 ILE A O 1
ATOM 797 N N . PRO A 1 99 ? 1.836 -23.461 -16.270 1.00 28.97 99 PRO A N 1
ATOM 798 C CA . PRO A 1 99 ? 2.365 -24.786 -15.947 1.00 28.97 99 PRO A CA 1
ATOM 799 C C . PRO A 1 99 ? 1.532 -25.447 -14.839 1.00 28.97 99 PRO A C 1
ATOM 801 O O . PRO A 1 99 ? 1.063 -24.775 -13.921 1.00 28.97 99 PRO A O 1
ATOM 804 N N . GLU A 1 100 ? 1.346 -26.758 -14.953 1.00 33.94 100 GLU A N 1
ATOM 805 C CA . GLU A 1 100 ? 0.387 -27.587 -14.217 1.00 33.94 100 GLU A CA 1
ATOM 806 C C . GLU A 1 100 ? 0.395 -27.454 -12.681 1.00 33.94 100 GLU A C 1
ATOM 808 O O . GLU A 1 100 ? 1.400 -27.204 -12.018 1.00 33.94 100 GLU A O 1
ATOM 813 N N . VAL A 1 101 ? -0.809 -27.656 -12.146 1.00 35.94 101 VAL A N 1
ATOM 814 C CA . VAL A 1 101 ? -1.290 -27.514 -10.768 1.00 35.94 101 VAL A CA 1
ATOM 815 C C . VAL A 1 101 ? -0.327 -28.066 -9.702 1.00 35.94 101 VAL A C 1
ATOM 817 O O . VAL A 1 101 ? 0.014 -29.246 -9.697 1.00 35.94 101 VAL A O 1
ATOM 820 N N . PHE A 1 102 ? 0.023 -27.235 -8.712 1.00 31.44 102 PHE A N 1
ATOM 821 C CA . PHE A 1 102 ? 0.632 -27.702 -7.462 1.00 31.44 102 PHE A CA 1
ATOM 822 C C . PHE A 1 102 ? -0.386 -28.544 -6.682 1.00 31.44 102 PHE A C 1
ATOM 824 O O . PHE A 1 102 ? -1.412 -28.033 -6.229 1.00 31.44 102 PHE A O 1
ATOM 831 N N . THR A 1 103 ? -0.119 -29.843 -6.543 1.00 43.81 103 THR A N 1
ATOM 832 C CA . THR A 1 103 ? -0.995 -30.756 -5.803 1.00 43.81 103 THR A CA 1
ATOM 833 C C . THR A 1 103 ? -0.936 -30.493 -4.298 1.00 43.81 103 THR A C 1
ATOM 835 O O . THR A 1 103 ? 0.049 -29.969 -3.767 1.00 43.81 103 THR A O 1
ATOM 838 N N . LYS A 1 104 ? -2.014 -30.865 -3.597 1.00 42.34 104 LYS A N 1
ATOM 839 C CA . LYS A 1 104 ? -2.164 -30.679 -2.145 1.00 42.34 104 LYS A CA 1
ATOM 840 C C . LYS A 1 104 ? -1.028 -31.343 -1.352 1.00 42.34 104 LYS A C 1
ATOM 842 O O . LYS A 1 104 ? -0.664 -30.826 -0.300 1.00 42.34 104 LYS A O 1
ATOM 847 N N . GLU A 1 105 ? -0.411 -32.409 -1.876 1.00 40.78 105 GLU A N 1
ATOM 848 C CA . GLU A 1 105 ? 0.734 -33.062 -1.228 1.00 40.78 105 GLU A CA 1
ATOM 849 C C . GLU A 1 105 ? 1.994 -32.180 -1.200 1.00 40.78 105 GLU A C 1
ATOM 851 O O . GLU A 1 105 ? 2.711 -32.165 -0.202 1.00 40.78 105 GLU A O 1
ATOM 856 N N . LYS A 1 106 ? 2.256 -31.384 -2.250 1.00 39.97 106 LYS A N 1
ATOM 857 C CA . LYS A 1 106 ? 3.433 -30.493 -2.282 1.00 39.97 106 LYS A CA 1
ATOM 858 C C . LYS A 1 106 ? 3.320 -29.331 -1.291 1.00 39.97 106 LYS A C 1
ATOM 860 O O . LYS A 1 106 ? 4.337 -28.854 -0.800 1.00 39.97 106 LYS A O 1
ATOM 865 N N . ILE A 1 107 ? 2.094 -28.908 -0.974 1.00 46.94 107 ILE A N 1
ATOM 866 C CA . ILE A 1 107 ? 1.815 -27.877 0.037 1.00 46.94 107 ILE A CA 1
ATOM 867 C C . ILE A 1 107 ? 2.023 -28.444 1.450 1.00 46.94 107 ILE A C 1
ATOM 869 O O . ILE A 1 107 ? 2.589 -27.765 2.302 1.00 46.94 107 ILE A O 1
ATOM 873 N N . ALA A 1 108 ? 1.619 -29.697 1.685 1.00 40.62 108 ALA A N 1
ATOM 874 C CA . ALA A 1 108 ? 1.773 -30.360 2.979 1.00 40.62 108 ALA A CA 1
ATOM 875 C C . ALA A 1 108 ? 3.247 -30.624 3.335 1.00 40.62 108 ALA A C 1
ATOM 877 O O . ALA A 1 108 ? 3.656 -30.370 4.464 1.00 40.62 108 ALA A O 1
ATOM 878 N N . ASN A 1 109 ? 4.063 -31.039 2.362 1.00 41.56 109 ASN A N 1
ATOM 879 C CA . ASN A 1 109 ? 5.479 -31.350 2.594 1.00 41.56 109 ASN A CA 1
ATOM 880 C C . ASN A 1 109 ? 6.346 -30.100 2.846 1.00 41.56 109 ASN A C 1
ATOM 882 O O . ASN A 1 109 ? 7.377 -30.186 3.506 1.00 41.56 109 ASN A O 1
ATOM 886 N N . ALA A 1 110 ? 5.924 -28.924 2.366 1.00 40.38 110 ALA A N 1
ATOM 887 C CA . ALA A 1 110 ? 6.604 -27.656 2.648 1.00 40.38 110 ALA A CA 1
ATOM 888 C C . ALA A 1 110 ? 6.363 -27.151 4.086 1.00 40.38 110 ALA A C 1
ATOM 890 O O . ALA A 1 110 ? 7.133 -26.334 4.587 1.00 40.38 110 ALA A O 1
ATOM 891 N N . ALA A 1 111 ? 5.310 -27.634 4.756 1.00 38.16 111 ALA A N 1
ATOM 892 C CA . ALA A 1 111 ? 4.963 -27.252 6.124 1.00 38.16 111 ALA A CA 1
ATOM 893 C C . ALA A 1 111 ? 5.720 -28.058 7.200 1.00 38.16 111 ALA A C 1
ATOM 895 O O . ALA A 1 111 ? 5.644 -27.713 8.378 1.00 38.16 111 ALA A O 1
ATOM 896 N N . THR A 1 112 ? 6.438 -29.119 6.816 1.00 41.69 112 THR A N 1
ATOM 897 C CA . THR A 1 112 ? 7.084 -30.064 7.746 1.00 41.69 112 THR A CA 1
ATOM 898 C C . THR A 1 112 ? 8.604 -29.927 7.856 1.00 41.69 112 THR A C 1
ATOM 900 O O . THR A 1 112 ? 9.210 -30.653 8.639 1.00 41.69 112 THR A O 1
ATOM 903 N N . GLU A 1 113 ? 9.239 -29.000 7.135 1.00 32.09 113 GLU A N 1
ATOM 904 C CA . GLU A 1 113 ? 10.685 -28.765 7.257 1.00 32.09 113 GLU A CA 1
ATOM 905 C C . GLU A 1 113 ? 11.013 -27.928 8.513 1.00 32.09 113 GLU A C 1
ATOM 907 O O . GLU A 1 113 ? 10.616 -26.760 8.588 1.00 32.09 113 GLU A O 1
ATOM 912 N N . PRO A 1 114 ? 11.763 -28.456 9.506 1.00 38.50 114 PRO A N 1
ATOM 913 C CA . PRO A 1 114 ? 11.952 -27.789 10.799 1.00 38.50 114 PRO A CA 1
ATOM 914 C C . PRO A 1 114 ? 12.941 -26.617 10.777 1.00 38.50 114 PRO A C 1
ATOM 916 O O . PRO A 1 114 ? 13.268 -26.073 11.832 1.00 38.50 114 PRO A O 1
ATOM 919 N N . ASN A 1 115 ? 13.480 -26.233 9.617 1.00 39.25 115 ASN A N 1
ATOM 920 C CA . ASN A 1 115 ? 14.520 -25.214 9.571 1.00 39.25 115 ASN A CA 1
ATOM 921 C C . ASN A 1 115 ? 14.532 -24.424 8.257 1.00 39.25 115 ASN A C 1
ATOM 923 O O . ASN A 1 115 ? 15.373 -24.627 7.387 1.00 39.25 115 ASN A O 1
ATOM 927 N N . SER A 1 116 ? 13.663 -23.420 8.152 1.00 34.56 116 SER A N 1
ATOM 928 C CA . SER A 1 116 ? 14.074 -22.182 7.492 1.00 34.56 116 SER A CA 1
ATOM 929 C C . SER A 1 116 ? 13.530 -20.984 8.261 1.00 34.56 116 SER A C 1
ATOM 931 O O . SER A 1 116 ? 12.329 -20.784 8.431 1.00 34.56 116 SER A O 1
ATOM 933 N N . LYS A 1 117 ? 14.463 -20.201 8.794 1.00 32.69 117 LYS A N 1
ATOM 934 C CA . LYS A 1 117 ? 14.240 -18.935 9.486 1.00 32.69 117 LYS A CA 1
ATOM 935 C C . LYS A 1 117 ? 13.667 -17.895 8.515 1.00 32.69 117 LYS A C 1
ATOM 937 O O . LYS A 1 117 ? 14.363 -16.966 8.117 1.00 32.69 117 LYS A O 1
ATOM 942 N N . LEU A 1 118 ? 12.394 -18.013 8.153 1.00 32.50 118 LEU A N 1
ATOM 943 C CA . LEU A 1 118 ? 11.620 -16.890 7.636 1.00 32.50 118 LEU A CA 1
ATOM 944 C C . LEU A 1 118 ? 11.260 -16.015 8.832 1.00 32.50 118 LEU A C 1
ATOM 946 O O . LEU A 1 118 ? 10.215 -16.160 9.461 1.00 32.50 118 LEU A O 1
ATOM 950 N N . ILE A 1 119 ? 12.183 -15.128 9.200 1.00 33.75 119 ILE A N 1
ATOM 951 C CA . ILE A 1 119 ? 11.892 -14.064 10.154 1.00 33.75 119 ILE A CA 1
ATOM 952 C C . ILE A 1 119 ? 10.664 -13.318 9.614 1.00 33.75 119 ILE A C 1
ATOM 954 O O . ILE A 1 119 ? 10.668 -12.860 8.474 1.00 33.75 119 ILE A O 1
ATOM 958 N N . ALA A 1 120 ? 9.614 -13.227 10.430 1.00 36.28 120 ALA A N 1
ATOM 959 C CA . ALA A 1 120 ? 8.345 -12.555 10.162 1.00 36.28 120 ALA A CA 1
ATOM 960 C C . ALA A 1 120 ? 8.510 -11.028 9.962 1.00 36.28 120 ALA A C 1
ATOM 962 O O . ALA A 1 120 ? 8.053 -10.215 10.768 1.00 36.28 120 ALA A O 1
ATOM 963 N N . THR A 1 121 ? 9.206 -10.617 8.899 1.00 36.62 121 THR A N 1
ATOM 964 C CA . THR A 1 121 ? 9.525 -9.221 8.546 1.00 36.62 121 THR A CA 1
ATOM 965 C C . THR A 1 121 ? 8.729 -8.695 7.349 1.00 36.62 121 THR A C 1
ATOM 967 O O . THR A 1 121 ? 8.692 -7.480 7.118 1.00 36.62 121 THR A O 1
ATOM 970 N N . SER A 1 122 ? 8.022 -9.546 6.602 1.00 50.75 122 SER A N 1
ATOM 971 C CA . SER A 1 122 ? 7.171 -9.095 5.500 1.00 50.75 122 SER A CA 1
ATOM 972 C C . SER A 1 122 ? 5.827 -8.606 6.057 1.00 50.75 122 SER A C 1
ATOM 974 O O . SER A 1 122 ? 5.095 -9.345 6.704 1.00 50.75 122 SER A O 1
ATOM 976 N N . ALA A 1 123 ? 5.439 -7.345 5.837 1.00 52.09 123 ALA A N 1
ATOM 977 C CA . ALA A 1 123 ? 4.110 -6.899 6.277 1.00 52.09 123 ALA A CA 1
ATOM 978 C C . ALA A 1 123 ? 2.963 -7.423 5.419 1.00 52.09 123 ALA A C 1
ATOM 980 O O . ALA A 1 123 ? 1.817 -7.069 5.682 1.00 52.09 123 ALA A O 1
ATOM 981 N N . SER A 1 124 ? 3.237 -8.295 4.447 1.00 51.34 124 SER A N 1
ATOM 982 C CA . SER A 1 124 ? 2.199 -9.185 3.939 1.00 51.34 124 SER A CA 1
ATOM 983 C C . SER A 1 124 ? 1.660 -10.068 5.069 1.00 51.34 124 SER A C 1
ATOM 985 O O . SER A 1 124 ? 0.446 -10.194 5.187 1.00 51.34 124 SER A O 1
ATOM 987 N N . TYR A 1 125 ? 2.516 -10.562 5.975 1.00 65.12 125 TYR A N 1
ATOM 988 C CA . TYR A 1 125 ? 2.093 -11.348 7.137 1.00 65.12 125 TYR A CA 1
ATOM 989 C C . TYR A 1 125 ? 1.152 -10.554 8.052 1.00 65.12 125 TYR A C 1
ATOM 991 O O . TYR A 1 125 ? 0.055 -11.005 8.367 1.00 65.12 125 TYR A O 1
ATOM 999 N N . TYR A 1 126 ? 1.529 -9.323 8.407 1.00 72.38 126 TYR A N 1
ATOM 1000 C CA . TYR A 1 126 ? 0.736 -8.468 9.299 1.00 72.38 126 TYR A CA 1
ATOM 1001 C C . TYR A 1 126 ? -0.411 -7.715 8.610 1.00 72.38 126 TYR A C 1
ATOM 1003 O O . TYR A 1 126 ? -1.087 -6.918 9.263 1.00 72.38 126 TYR A O 1
ATOM 1011 N N . SER A 1 127 ? -0.665 -7.949 7.318 1.00 66.75 127 SER A N 1
ATOM 1012 C CA . SER A 1 127 ? -1.862 -7.425 6.641 1.00 66.75 127 SER A CA 1
ATOM 1013 C C . SER A 1 127 ? -3.154 -8.063 7.169 1.00 66.75 127 SER A C 1
ATOM 1015 O O . SER A 1 127 ? -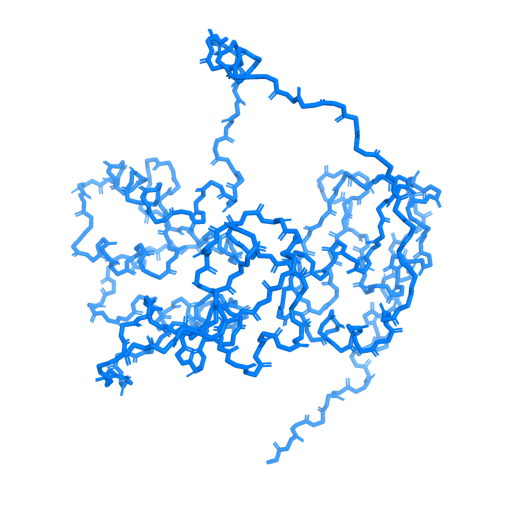4.207 -7.421 7.189 1.00 66.75 127 SER A O 1
ATOM 1017 N N . ILE A 1 128 ? -3.038 -9.271 7.722 1.00 71.69 128 ILE A N 1
ATOM 1018 C CA . ILE A 1 128 ? -4.109 -10.057 8.332 1.00 71.69 128 ILE A CA 1
ATOM 1019 C C . ILE A 1 128 ? -4.308 -9.612 9.801 1.00 71.69 128 ILE A C 1
ATOM 1021 O O . ILE A 1 128 ? -3.332 -9.605 10.559 1.00 71.69 128 ILE A O 1
ATOM 1025 N N . PRO A 1 129 ? -5.522 -9.188 10.220 1.00 76.25 129 PRO A N 1
ATOM 1026 C CA . PRO A 1 129 ? -5.806 -8.738 11.590 1.00 76.25 129 PRO A CA 1
ATOM 1027 C C . PRO A 1 129 ? -5.423 -9.735 12.688 1.00 76.25 129 PRO A C 1
ATOM 1029 O O . PRO A 1 129 ? -4.838 -9.334 13.692 1.00 76.25 129 PRO A O 1
ATOM 1032 N N . GLU A 1 130 ? -5.672 -11.021 12.468 1.00 79.62 130 GLU A N 1
ATOM 1033 C CA . GLU A 1 130 ? -5.433 -12.103 13.425 1.00 79.62 130 GLU A CA 1
ATOM 1034 C C . GLU A 1 130 ? -3.941 -12.211 13.776 1.00 79.62 130 GLU A C 1
ATOM 1036 O O . GLU A 1 130 ? -3.569 -12.357 14.937 1.00 79.62 130 GLU A O 1
ATOM 1041 N N . HIS A 1 131 ? -3.053 -12.018 12.798 1.00 81.31 131 HIS A N 1
ATOM 1042 C CA . HIS A 1 131 ? -1.609 -11.999 13.040 1.00 81.31 131 HIS A CA 1
ATOM 1043 C C . HIS A 1 131 ? -1.162 -10.777 13.852 1.00 81.31 131 HIS A C 1
ATOM 1045 O O . HIS A 1 131 ? -0.205 -10.852 14.628 1.00 81.31 131 HIS A O 1
ATOM 1051 N N . ARG A 1 132 ? -1.851 -9.637 13.702 1.00 87.12 132 ARG A N 1
ATOM 1052 C CA . ARG A 1 132 ? -1.607 -8.456 14.544 1.00 87.12 132 ARG A CA 1
ATOM 1053 C C . ARG A 1 132 ? -2.067 -8.714 15.974 1.00 87.12 132 ARG A C 1
ATOM 1055 O O . ARG A 1 132 ? -1.338 -8.363 16.897 1.00 87.12 132 ARG A O 1
ATOM 1062 N N . GLN A 1 133 ? -3.192 -9.397 16.162 1.00 86.38 133 GLN A N 1
ATOM 1063 C CA . GLN A 1 133 ? -3.644 -9.838 17.481 1.00 86.38 133 GLN A CA 1
ATOM 1064 C C . GLN A 1 133 ? -2.614 -10.751 18.153 1.00 86.38 133 GLN A C 1
ATOM 1066 O O . GLN A 1 133 ? -2.194 -10.465 19.271 1.00 86.38 133 GLN A O 1
ATOM 1071 N N . THR A 1 134 ? -2.114 -11.776 17.451 1.00 85.44 134 THR A N 1
ATOM 1072 C CA . THR A 1 134 ? -1.042 -12.641 17.973 1.00 85.44 134 THR A CA 1
ATOM 1073 C C . THR A 1 134 ? 0.190 -11.837 18.389 1.00 85.44 134 THR A C 1
ATOM 1075 O O . THR A 1 134 ? 0.773 -12.114 19.433 1.00 85.44 134 THR A O 1
ATOM 1078 N N . SER A 1 135 ? 0.566 -10.807 17.622 1.00 87.25 135 SER A N 1
ATOM 1079 C CA . SER A 1 135 ? 1.704 -9.950 17.979 1.00 87.25 135 SER A CA 1
ATOM 1080 C C . SER A 1 135 ? 1.499 -9.181 19.289 1.00 87.25 135 SER A C 1
ATOM 1082 O O . SER A 1 135 ? 2.455 -8.953 20.019 1.00 87.25 135 SER A O 1
ATOM 1084 N N . LEU A 1 136 ? 0.268 -8.791 19.628 1.00 88.00 136 LEU A N 1
ATOM 1085 C CA . LEU A 1 136 ? -0.007 -8.053 20.865 1.00 88.00 136 LEU A CA 1
ATOM 1086 C C . LEU A 1 136 ? 0.023 -8.949 22.106 1.00 88.00 136 LEU A C 1
ATOM 1088 O O . LEU A 1 136 ? 0.204 -8.445 23.210 1.00 88.00 136 LEU A O 1
ATOM 1092 N N . ASN A 1 137 ? -0.067 -10.269 21.945 1.00 86.06 137 ASN A N 1
ATOM 1093 C CA . ASN A 1 137 ? 0.100 -11.200 23.062 1.00 86.06 137 ASN A CA 1
ATOM 1094 C C . ASN A 1 137 ? 1.538 -11.198 23.609 1.00 86.06 137 ASN A C 1
ATOM 1096 O O . ASN A 1 137 ? 1.754 -11.603 24.747 1.00 86.06 137 ASN A O 1
ATOM 1100 N N . THR A 1 138 ? 2.522 -10.733 22.828 1.00 79.56 138 THR A N 1
ATOM 1101 C CA . THR A 1 138 ? 3.917 -10.586 23.277 1.00 79.56 138 THR A CA 1
ATOM 1102 C C . THR A 1 138 ? 4.222 -9.196 23.843 1.00 79.56 138 THR A C 1
ATOM 1104 O O . THR A 1 138 ? 5.392 -8.861 24.035 1.00 79.56 138 THR A O 1
ATOM 1107 N N . PHE A 1 139 ? 3.199 -8.363 24.064 1.00 83.56 139 PHE A N 1
ATOM 1108 C CA . PHE A 1 139 ? 3.366 -6.991 24.531 1.00 83.56 139 PHE A CA 1
ATOM 1109 C C . PHE A 1 139 ? 3.843 -6.954 25.999 1.00 83.56 139 PHE A C 1
ATOM 1111 O O . PHE A 1 139 ? 3.238 -7.606 26.860 1.00 83.56 139 PHE A O 1
ATOM 1118 N N . PRO A 1 140 ? 4.924 -6.215 26.320 1.00 81.50 140 PRO A N 1
ATOM 1119 C CA . PRO A 1 140 ? 5.414 -6.104 27.691 1.00 81.50 140 PRO A CA 1
ATOM 1120 C C . PRO A 1 140 ? 4.360 -5.493 28.622 1.00 81.50 140 PRO A C 1
ATOM 1122 O O . PRO A 1 140 ? 3.817 -4.433 28.330 1.00 81.50 140 PRO A O 1
ATOM 1125 N N . GLY A 1 141 ? 4.090 -6.147 29.753 1.00 80.81 141 GLY A N 1
ATOM 1126 C CA . GLY A 1 141 ? 3.045 -5.712 30.690 1.00 80.81 141 GLY A CA 1
ATOM 1127 C C . GLY A 1 141 ? 1.641 -6.242 30.375 1.00 80.81 141 GLY A C 1
ATOM 1128 O O . GLY A 1 141 ? 0.698 -5.889 31.076 1.00 80.81 141 GLY A O 1
ATOM 1129 N N . GLY A 1 142 ? 1.506 -7.124 29.378 1.00 82.31 142 GLY A N 1
ATOM 1130 C CA . GLY A 1 142 ? 0.238 -7.749 29.000 1.00 82.31 142 GLY A CA 1
ATOM 1131 C C . GLY A 1 142 ? -0.472 -7.030 27.851 1.00 82.31 142 GLY A C 1
ATOM 1132 O O . GLY A 1 142 ? 0.052 -6.087 27.263 1.00 82.31 142 GLY A O 1
ATOM 1133 N N . LEU A 1 143 ? -1.668 -7.515 27.504 1.00 84.62 143 LEU A N 1
ATOM 1134 C CA . LEU A 1 143 ? -2.463 -6.995 26.386 1.00 84.62 143 LEU A CA 1
ATOM 1135 C C . LEU A 1 143 ? -2.775 -5.496 26.604 1.00 84.62 143 LEU A C 1
ATOM 1137 O O . LEU A 1 143 ? -3.356 -5.154 27.639 1.00 84.62 143 LEU A O 1
ATOM 1141 N N . PRO A 1 144 ? -2.462 -4.595 25.654 1.00 84.25 144 PRO A N 1
ATOM 1142 C CA . PRO A 1 144 ? -2.819 -3.185 25.782 1.00 84.25 144 PRO A CA 1
ATOM 1143 C C . PRO A 1 144 ? -4.334 -2.976 25.892 1.00 84.25 144 PRO A C 1
ATOM 1145 O O . PRO A 1 144 ? -5.108 -3.618 25.180 1.00 84.25 144 PRO A O 1
ATOM 1148 N N . ARG A 1 145 ? -4.776 -2.008 26.708 1.00 85.50 145 ARG A N 1
ATOM 1149 C CA . ARG A 1 145 ? -6.207 -1.672 26.889 1.00 85.50 145 ARG A CA 1
ATOM 1150 C C . ARG A 1 145 ? -6.931 -1.383 25.565 1.00 85.50 145 ARG A C 1
ATOM 1152 O O . ARG A 1 145 ? -8.114 -1.668 25.422 1.00 85.50 145 ARG A O 1
ATOM 1159 N N . ASN A 1 146 ? -6.228 -0.799 24.603 1.00 82.50 146 ASN A N 1
ATOM 1160 C CA . ASN A 1 146 ? -6.717 -0.403 23.282 1.00 82.50 146 ASN A CA 1
ATOM 1161 C C . ASN A 1 146 ? -6.283 -1.376 22.166 1.00 82.50 146 ASN A C 1
ATOM 1163 O O . ASN A 1 146 ? -6.205 -0.980 21.002 1.00 82.50 146 ASN A O 1
ATOM 1167 N N . ALA A 1 147 ? -6.035 -2.651 22.491 1.00 87.12 147 ALA A N 1
ATOM 1168 C CA . ALA A 1 147 ? -5.591 -3.680 21.544 1.00 87.12 147 ALA A CA 1
ATOM 1169 C C . ALA A 1 147 ? -6.439 -3.752 20.262 1.00 87.12 147 ALA A C 1
ATOM 1171 O O . ALA A 1 147 ? -5.898 -3.732 19.157 1.00 87.12 147 ALA A O 1
ATOM 1172 N N . GLU A 1 148 ? -7.766 -3.740 20.388 1.00 84.38 148 GLU A N 1
ATOM 1173 C CA . GLU A 1 148 ? -8.678 -3.769 19.236 1.00 84.38 148 GLU A CA 1
ATOM 1174 C C . GLU A 1 148 ? -8.533 -2.543 18.330 1.00 84.38 148 GLU A C 1
ATOM 1176 O O . GLU A 1 148 ? -8.613 -2.620 17.104 1.00 84.38 148 GLU A O 1
ATOM 1181 N N . GLU A 1 149 ? -8.300 -1.372 18.915 1.00 83.19 149 GLU A N 1
ATOM 1182 C CA . GLU A 1 149 ? -8.092 -0.149 18.148 1.00 83.19 149 GLU A CA 1
ATOM 1183 C C . GLU A 1 149 ? -6.723 -0.134 17.463 1.00 83.19 149 GLU A C 1
ATOM 1185 O O . GLU A 1 149 ? -6.617 0.304 16.316 1.00 83.19 149 GLU A O 1
ATOM 1190 N N . ILE A 1 150 ? -5.696 -0.677 18.117 1.00 88.81 150 ILE A N 1
ATOM 1191 C CA . ILE A 1 150 ? -4.364 -0.899 17.545 1.00 88.81 150 ILE A CA 1
ATOM 1192 C C . ILE A 1 150 ? -4.470 -1.821 16.317 1.00 88.81 150 ILE A C 1
ATOM 1194 O O . ILE A 1 150 ? -4.007 -1.455 15.230 1.00 88.81 150 ILE A O 1
ATOM 1198 N N . ILE A 1 151 ? -5.153 -2.965 16.443 1.00 87.12 151 ILE A N 1
ATOM 1199 C CA . ILE A 1 151 ? -5.357 -3.928 15.347 1.00 87.12 151 ILE A CA 1
ATOM 1200 C C . ILE A 1 151 ? -6.131 -3.284 14.193 1.00 87.12 151 ILE A C 1
ATOM 1202 O O . ILE A 1 151 ? -5.706 -3.399 13.033 1.00 87.12 151 ILE A O 1
ATOM 1206 N N . ARG A 1 152 ? -7.238 -2.586 14.492 1.00 82.88 152 ARG A N 1
ATOM 1207 C CA . ARG A 1 152 ? -8.051 -1.874 13.490 1.00 82.88 152 ARG A CA 1
ATOM 1208 C C . ARG A 1 152 ? -7.264 -0.772 12.797 1.00 82.88 152 ARG A C 1
ATOM 1210 O O . ARG A 1 152 ? -7.380 -0.650 11.582 1.00 82.88 152 ARG A O 1
ATOM 1217 N N . SER A 1 153 ? -6.394 -0.065 13.519 1.00 84.69 153 SER A N 1
ATOM 1218 C CA . SER A 1 153 ? -5.478 0.961 12.991 1.00 84.69 153 SER A CA 1
ATOM 1219 C C . SER A 1 153 ? -4.304 0.387 12.190 1.00 84.69 153 SER A C 1
ATOM 1221 O O . SER A 1 153 ? -3.474 1.136 11.668 1.00 84.69 153 SER A O 1
ATOM 1223 N N . GLY A 1 154 ? -4.258 -0.941 12.022 1.00 86.81 154 GLY A N 1
ATOM 1224 C CA . GLY A 1 154 ? -3.286 -1.630 11.178 1.00 86.81 154 GLY A CA 1
ATOM 1225 C C . GLY A 1 154 ? -1.917 -1.732 11.836 1.00 86.81 154 GLY A C 1
ATOM 1226 O O . GLY A 1 154 ? -0.907 -1.834 11.137 1.00 86.81 154 GLY A O 1
ATOM 1227 N N . LEU A 1 155 ? -1.878 -1.652 13.164 1.00 90.69 155 LEU A N 1
ATOM 1228 C CA . LEU A 1 155 ? -0.663 -1.660 13.958 1.00 90.69 155 LEU A CA 1
ATOM 1229 C C . LEU A 1 155 ? -0.443 -3.037 14.590 1.00 90.69 155 LEU A C 1
ATOM 1231 O O . LEU A 1 155 ? -1.392 -3.723 14.962 1.00 90.69 155 LEU A O 1
ATOM 1235 N N . TYR A 1 156 ? 0.819 -3.437 14.694 1.00 89.25 156 TYR A N 1
ATOM 1236 C CA . TYR A 1 156 ? 1.254 -4.696 15.293 1.00 89.25 156 TYR A CA 1
ATOM 1237 C C . TYR A 1 156 ? 2.503 -4.477 16.150 1.00 89.25 156 TYR A C 1
ATOM 1239 O O . TYR A 1 156 ? 3.247 -3.519 15.931 1.00 89.25 156 TYR A O 1
ATOM 1247 N N . CYS A 1 157 ? 2.737 -5.352 17.123 1.00 87.81 157 CYS A N 1
ATOM 1248 C CA . CYS A 1 157 ? 3.904 -5.289 17.995 1.00 87.81 157 CYS A CA 1
ATOM 1249 C C . CYS A 1 157 ? 5.155 -5.815 17.289 1.00 87.81 157 CYS A C 1
ATOM 1251 O O . CYS A 1 157 ? 5.116 -6.841 16.607 1.00 87.81 157 CYS A O 1
ATOM 1253 N N . VAL A 1 158 ? 6.288 -5.133 17.465 1.00 81.75 158 VAL A N 1
ATOM 1254 C CA . VAL A 1 158 ? 7.577 -5.598 16.939 1.00 81.75 158 VAL A CA 1
ATOM 1255 C C . VAL A 1 158 ? 8.370 -6.264 18.061 1.00 81.75 158 VAL A C 1
ATOM 1257 O O . VAL A 1 158 ? 8.967 -5.582 18.894 1.00 81.75 158 VAL A O 1
ATOM 1260 N N . GLY A 1 159 ? 8.401 -7.599 18.062 1.00 71.81 159 GLY A N 1
ATOM 1261 C CA . GLY A 1 159 ? 9.100 -8.389 19.082 1.00 71.81 159 GLY A CA 1
ATOM 1262 C C . GLY A 1 159 ? 8.509 -8.210 20.487 1.00 71.81 159 GLY A C 1
ATOM 1263 O O . GLY A 1 159 ? 7.327 -7.911 20.634 1.00 71.81 159 GLY A O 1
ATOM 1264 N N . GLN A 1 160 ? 9.341 -8.370 21.520 1.00 68.50 160 GLN A N 1
ATOM 1265 C CA . GLN A 1 160 ? 8.991 -8.085 22.920 1.00 68.50 160 GLN A CA 1
ATOM 1266 C C . GLN A 1 160 ? 9.254 -6.607 23.242 1.00 68.50 160 GLN A C 1
ATOM 1268 O O . GLN A 1 160 ? 10.166 -6.267 23.992 1.00 68.50 160 GLN A O 1
ATOM 1273 N N . SER A 1 161 ? 8.514 -5.699 22.609 1.00 75.06 161 SER A N 1
ATOM 1274 C CA . SER A 1 161 ? 8.664 -4.263 22.856 1.00 75.06 161 SER A CA 1
ATOM 1275 C C . SER A 1 161 ? 7.311 -3.574 22.940 1.00 75.06 161 SER A C 1
ATOM 1277 O O . SER A 1 161 ? 6.307 -4.102 22.487 1.00 75.06 161 SER A O 1
ATOM 1279 N N . THR A 1 162 ? 7.275 -2.362 23.482 1.00 80.75 162 THR A N 1
ATOM 1280 C CA . THR A 1 162 ? 6.064 -1.526 23.471 1.00 80.75 162 THR A CA 1
ATOM 1281 C C . THR A 1 162 ? 5.885 -0.767 22.146 1.00 80.75 162 THR A C 1
ATOM 1283 O O . THR A 1 162 ? 4.991 0.072 21.990 1.00 80.75 162 THR A O 1
ATOM 1286 N N . LYS A 1 163 ? 6.757 -1.042 21.166 1.00 84.81 163 LYS A N 1
ATOM 1287 C CA . LYS A 1 163 ? 6.808 -0.365 19.875 1.00 84.81 163 LYS A CA 1
ATOM 1288 C C . LYS A 1 163 ? 5.844 -1.020 18.900 1.00 84.81 163 LYS A C 1
ATOM 1290 O O . LYS A 1 163 ? 5.948 -2.205 18.579 1.00 84.81 163 LYS A O 1
ATOM 1295 N N . LEU A 1 164 ? 4.954 -0.200 18.359 1.00 88.62 164 LEU A N 1
ATOM 1296 C CA . LEU A 1 164 ? 3.967 -0.621 17.377 1.00 88.62 164 LEU A CA 1
ATOM 1297 C C . LEU A 1 164 ? 4.424 -0.235 15.974 1.00 88.62 164 LEU A C 1
ATOM 1299 O O . LEU A 1 164 ? 5.055 0.800 15.781 1.00 88.62 164 LEU A O 1
ATOM 1303 N N . ARG A 1 165 ? 4.114 -1.050 14.971 1.00 87.56 165 ARG A N 1
ATOM 1304 C CA . ARG A 1 165 ? 4.448 -0.795 13.568 1.00 87.56 165 ARG A CA 1
ATOM 1305 C C . ARG A 1 165 ? 3.220 -0.965 12.701 1.00 87.56 165 ARG A C 1
ATOM 1307 O O . ARG A 1 165 ? 2.448 -1.893 12.896 1.00 87.56 165 ARG A O 1
ATOM 1314 N N . CYS A 1 166 ? 3.040 -0.083 11.724 1.00 86.25 166 CYS A N 1
ATOM 1315 C CA . CYS A 1 166 ? 1.976 -0.251 10.746 1.00 86.25 166 CYS A CA 1
ATOM 1316 C C . CYS A 1 166 ? 2.355 -1.304 9.700 1.00 86.25 166 CYS A C 1
ATOM 1318 O O . CYS A 1 166 ? 3.444 -1.240 9.126 1.00 86.25 166 CYS A O 1
ATOM 1320 N N . TYR A 1 167 ? 1.444 -2.226 9.386 1.00 81.19 167 TYR A N 1
ATOM 1321 C CA . TYR A 1 167 ? 1.660 -3.187 8.299 1.00 81.19 167 TYR A CA 1
ATOM 1322 C C . TYR A 1 167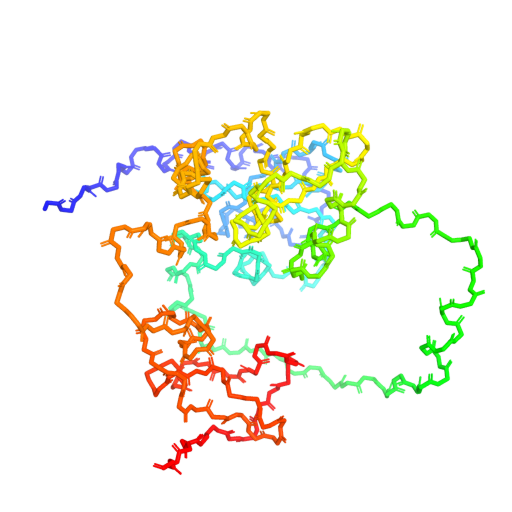 ? 1.766 -2.488 6.932 1.00 81.19 167 TYR A C 1
ATOM 1324 O O . TYR A 1 167 ? 2.557 -2.876 6.079 1.00 81.19 167 TYR A O 1
ATOM 1332 N N . ASN A 1 168 ? 1.006 -1.413 6.738 1.00 78.38 168 ASN A N 1
ATOM 1333 C CA . ASN A 1 168 ? 0.914 -0.736 5.455 1.00 78.38 168 ASN A CA 1
ATOM 1334 C C . ASN A 1 168 ? 2.044 0.286 5.257 1.00 78.38 168 ASN A C 1
ATOM 1336 O O . ASN A 1 168 ? 2.875 0.118 4.372 1.00 78.38 168 ASN A O 1
ATOM 1340 N N . CYS A 1 169 ? 2.134 1.325 6.098 1.00 74.75 169 CYS A N 1
ATOM 1341 C CA . CYS A 1 169 ? 3.152 2.373 5.919 1.00 74.75 169 CYS A CA 1
ATOM 1342 C C . CYS A 1 169 ? 4.515 2.041 6.535 1.00 74.75 169 CYS A C 1
ATOM 1344 O O . CYS A 1 169 ? 5.447 2.827 6.391 1.00 74.75 169 CYS A O 1
ATOM 1346 N N . ARG A 1 170 ? 4.634 0.926 7.270 1.00 80.50 170 ARG A N 1
ATOM 1347 C CA . ARG A 1 170 ? 5.853 0.480 7.974 1.00 80.50 170 ARG A CA 1
ATOM 1348 C C . ARG A 1 170 ? 6.400 1.433 9.038 1.00 80.50 170 ARG A C 1
ATOM 1350 O O . ARG A 1 170 ? 7.356 1.068 9.729 1.00 80.50 170 ARG A O 1
ATOM 1357 N N . ARG A 1 171 ? 5.796 2.612 9.239 1.00 81.25 171 ARG A N 1
ATOM 1358 C CA . ARG A 1 171 ? 6.188 3.524 10.315 1.00 81.25 171 ARG A CA 1
ATOM 1359 C C . ARG A 1 171 ? 6.015 2.815 11.649 1.00 81.25 171 ARG A C 1
ATOM 1361 O O . ARG A 1 171 ? 5.040 2.094 11.868 1.00 81.25 171 ARG A O 1
ATOM 1368 N N . SER A 1 172 ? 7.007 3.001 12.511 1.00 85.62 172 SER A N 1
ATOM 1369 C CA . SER A 1 172 ? 6.939 2.540 13.887 1.00 85.62 172 SER A CA 1
ATOM 1370 C C . SER A 1 172 ? 6.615 3.707 14.813 1.00 85.62 172 SER A C 1
ATOM 1372 O O . SER A 1 172 ? 7.116 4.812 14.612 1.00 85.62 172 SER A O 1
ATOM 1374 N N . PHE A 1 173 ? 5.801 3.437 15.820 1.00 83.88 173 PHE A N 1
ATOM 1375 C CA . PHE A 1 173 ? 5.272 4.384 16.782 1.00 83.88 173 PHE A CA 1
ATOM 1376 C C . PHE A 1 173 ? 5.716 3.947 18.171 1.00 83.88 173 PHE A C 1
ATOM 1378 O O . PHE A 1 173 ? 5.612 2.769 18.525 1.00 83.88 173 PHE A O 1
ATOM 1385 N N . ASN A 1 174 ? 6.202 4.905 18.947 1.00 82.81 174 ASN A N 1
ATOM 1386 C CA . ASN A 1 174 ? 6.522 4.699 20.350 1.00 82.81 174 ASN A CA 1
ATOM 1387 C C . ASN A 1 174 ? 5.345 5.235 21.170 1.00 82.81 174 ASN A C 1
ATOM 1389 O O . ASN A 1 174 ? 4.822 6.296 20.832 1.00 82.81 174 ASN A O 1
ATOM 1393 N N . ASN A 1 175 ? 4.928 4.506 22.205 1.00 78.25 175 ASN A N 1
ATOM 1394 C CA . ASN A 1 175 ? 3.928 4.949 23.190 1.00 78.25 175 ASN A CA 1
ATOM 1395 C C . ASN A 1 175 ? 2.545 5.322 22.619 1.00 78.25 175 ASN A C 1
ATOM 1397 O O . ASN A 1 175 ? 1.729 5.926 23.300 1.00 78.25 175 ASN A O 1
ATOM 1401 N N . ILE A 1 176 ? 2.228 4.943 21.373 1.00 78.75 176 ILE A N 1
ATOM 1402 C CA . ILE A 1 176 ? 0.899 5.219 20.797 1.00 78.75 176 ILE A CA 1
ATOM 1403 C C . ILE A 1 176 ? -0.204 4.402 21.484 1.00 78.75 176 ILE A C 1
ATOM 1405 O O . ILE A 1 176 ? -1.358 4.791 21.447 1.00 78.75 176 ILE A O 1
ATOM 1409 N N . HIS A 1 177 ? 0.145 3.296 22.146 1.00 79.69 177 HIS A N 1
ATOM 1410 C CA . HIS A 1 177 ? -0.780 2.506 22.961 1.00 79.69 177 HIS A CA 1
ATOM 1411 C C . HIS A 1 177 ? -1.218 3.228 24.249 1.00 79.69 177 HIS A C 1
ATOM 1413 O O . HIS A 1 177 ? -2.194 2.804 24.858 1.00 79.69 177 HIS A O 1
ATOM 1419 N N . ASP A 1 178 ? -0.564 4.326 24.637 1.00 83.19 178 ASP A N 1
ATOM 1420 C CA . ASP A 1 178 ? -0.962 5.137 25.796 1.00 83.19 178 ASP A CA 1
ATOM 1421 C C . ASP A 1 178 ? -2.002 6.212 25.437 1.00 83.19 178 ASP A C 1
ATOM 1423 O O . ASP A 1 178 ? -2.553 6.869 26.321 1.00 83.19 178 ASP A O 1
ATOM 1427 N N . CYS A 1 179 ? -2.285 6.413 24.144 1.00 76.50 179 CYS A N 1
ATOM 1428 C CA . CYS A 1 179 ? -3.256 7.408 23.705 1.00 76.50 179 CYS A CA 1
ATOM 1429 C C . CYS A 1 179 ? -4.683 7.063 24.179 1.00 76.50 179 CYS A C 1
ATOM 1431 O O . CYS A 1 179 ? -5.040 5.878 24.259 1.00 76.50 179 CYS A O 1
ATOM 1433 N N . PRO A 1 180 ? -5.527 8.085 24.433 1.00 76.25 180 PRO A N 1
ATOM 1434 C CA . PRO A 1 180 ? -6.943 7.891 24.713 1.00 76.25 180 PRO A CA 1
ATOM 1435 C C . PRO A 1 180 ? -7.629 7.016 23.660 1.00 76.25 180 PRO A C 1
ATOM 1437 O O . PRO A 1 180 ? -7.279 7.024 22.476 1.00 76.25 180 PRO A O 1
ATOM 1440 N N . SER A 1 181 ? -8.635 6.255 24.097 1.00 76.19 181 SER A N 1
ATOM 1441 C CA . SER A 1 181 ? -9.452 5.446 23.194 1.00 76.19 181 SER A CA 1
ATOM 1442 C C . SER A 1 181 ? -10.073 6.329 22.114 1.00 76.19 181 SER A C 1
ATOM 1444 O O . SER A 1 181 ? -10.748 7.306 22.419 1.00 76.19 181 SER A O 1
ATOM 1446 N N . GLY A 1 182 ? -9.863 5.961 20.857 1.00 72.12 182 GLY A N 1
ATOM 1447 C CA . GLY A 1 182 ? -10.325 6.693 19.684 1.00 72.12 182 GLY A CA 1
ATOM 1448 C C . GLY A 1 182 ? -9.302 7.560 18.984 1.00 72.12 182 GLY A C 1
ATOM 1449 O O . GLY A 1 182 ? -9.569 8.032 17.875 1.00 72.12 182 GLY A O 1
ATOM 1450 N N . GLU A 1 183 ? -8.132 7.741 19.582 1.00 80.50 183 GLU A N 1
ATOM 1451 C CA . GLU A 1 183 ? -7.098 8.608 19.035 1.00 80.50 183 GLU A CA 1
ATOM 1452 C C . GLU A 1 183 ? -5.997 7.843 18.299 1.00 80.50 183 GLU A C 1
ATOM 1454 O O . GLU A 1 183 ? -5.164 8.465 17.640 1.00 80.50 183 GLU A O 1
ATOM 1459 N N . ILE A 1 184 ? -5.991 6.505 18.317 1.00 85.50 184 ILE A N 1
ATOM 1460 C CA . ILE A 1 184 ? -4.886 5.719 17.744 1.00 85.50 184 ILE A CA 1
ATOM 1461 C C . ILE A 1 184 ? -4.740 5.999 16.253 1.00 85.50 184 ILE A C 1
ATOM 1463 O O . ILE A 1 184 ? -3.643 6.284 15.767 1.00 85.50 184 ILE A O 1
ATOM 1467 N N . ASN A 1 185 ? -5.848 5.976 15.511 1.00 82.44 185 ASN A N 1
ATOM 1468 C CA . ASN A 1 185 ? -5.810 6.276 14.085 1.00 82.44 185 ASN A CA 1
ATOM 1469 C C . ASN A 1 185 ? -5.579 7.773 13.805 1.00 82.44 185 ASN A C 1
ATOM 1471 O O . ASN A 1 185 ? -4.957 8.115 12.801 1.00 82.44 185 ASN A O 1
ATOM 1475 N N . VAL A 1 186 ? -6.023 8.670 14.693 1.00 78.12 186 VAL A N 1
ATOM 1476 C CA . VAL A 1 186 ? -5.754 10.117 14.585 1.00 78.12 186 VAL A CA 1
ATOM 1477 C C . VAL A 1 186 ? -4.252 10.371 14.683 1.00 78.12 186 VAL A C 1
ATOM 1479 O O . VAL A 1 186 ? -3.669 11.005 13.806 1.00 78.12 186 VAL A O 1
ATOM 1482 N N . MET A 1 187 ? -3.603 9.782 15.684 1.00 79.12 187 MET A N 1
ATOM 1483 C CA . MET A 1 187 ? -2.162 9.873 15.892 1.00 79.12 187 MET A CA 1
ATOM 1484 C C . MET A 1 187 ? -1.377 9.165 14.787 1.00 79.12 187 MET A C 1
ATOM 1486 O O . MET A 1 187 ? -0.353 9.675 14.325 1.00 79.12 187 MET A O 1
ATOM 1490 N N . HIS A 1 188 ? -1.882 8.034 14.291 1.00 82.50 188 HIS A N 1
ATOM 1491 C CA . HIS A 1 188 ? -1.322 7.360 13.124 1.00 82.50 188 HIS A CA 1
ATOM 1492 C C . HIS A 1 188 ? -1.353 8.281 11.895 1.00 82.50 188 HIS A C 1
ATOM 1494 O O . HIS A 1 188 ? -0.320 8.464 11.253 1.00 82.50 188 HIS A O 1
ATOM 1500 N N . ARG A 1 189 ? -2.493 8.912 11.591 1.00 78.56 189 ARG A N 1
ATOM 1501 C CA . ARG A 1 189 ? -2.622 9.884 10.494 1.00 78.56 189 ARG A CA 1
ATOM 1502 C C . ARG A 1 189 ? -1.719 11.095 10.700 1.00 78.56 189 ARG A C 1
ATOM 1504 O O . ARG A 1 189 ? -1.044 11.493 9.762 1.00 78.56 189 ARG A O 1
ATOM 1511 N N . TYR A 1 190 ? -1.658 11.645 11.908 1.00 75.75 190 TYR A N 1
ATOM 1512 C CA . TYR A 1 190 ? -0.819 12.803 12.213 1.00 75.75 190 TYR A CA 1
ATOM 1513 C C . TYR A 1 190 ? 0.669 12.509 11.979 1.00 75.75 190 TYR A C 1
ATOM 1515 O O . TYR A 1 190 ? 1.364 13.264 11.305 1.00 75.75 190 TYR A O 1
ATOM 1523 N N . GLN A 1 191 ? 1.162 11.372 12.476 1.00 74.19 191 GLN A N 1
ATOM 1524 C CA . GLN A 1 191 ? 2.576 11.005 12.349 1.00 74.19 191 GLN A CA 1
ATOM 1525 C C . GLN A 1 191 ? 2.916 10.320 11.011 1.00 74.19 191 GLN A C 1
ATOM 1527 O O . GLN A 1 191 ? 4.086 10.237 10.637 1.00 74.19 191 GLN A O 1
ATOM 1532 N N . SER A 1 192 ? 1.917 9.799 10.294 1.00 69.75 192 SER A N 1
ATOM 1533 C CA . SER A 1 192 ? 2.033 9.203 8.954 1.00 69.75 192 SER A CA 1
ATOM 1534 C C . SER A 1 192 ? 0.937 9.735 8.024 1.00 69.75 192 SER A C 1
ATOM 1536 O O . SER A 1 192 ? 0.076 8.962 7.592 1.00 69.75 192 SER A O 1
ATOM 1538 N N . PRO A 1 193 ? 0.972 11.026 7.651 1.00 61.50 193 PRO A N 1
ATOM 1539 C CA . PRO A 1 193 ? -0.096 11.650 6.864 1.00 61.50 193 PRO A CA 1
ATOM 1540 C C . PRO A 1 193 ? -0.269 11.019 5.482 1.00 61.50 193 PRO A C 1
ATOM 1542 O O . PRO A 1 193 ? -1.346 11.091 4.905 1.00 61.50 193 PRO A O 1
ATOM 1545 N N . ASN A 1 194 ? 0.755 10.320 4.984 1.00 60.75 194 ASN A N 1
ATOM 1546 C CA . ASN A 1 194 ? 0.732 9.606 3.708 1.00 60.75 194 ASN A CA 1
ATOM 1547 C C . ASN A 1 194 ? 0.400 8.107 3.837 1.00 60.75 194 ASN A C 1
ATOM 1549 O O . ASN A 1 194 ? 0.420 7.388 2.839 1.00 60.75 194 ASN A O 1
ATOM 1553 N N . CYS A 1 195 ? 0.084 7.603 5.037 1.00 71.56 195 CYS A N 1
ATOM 1554 C CA . CYS A 1 195 ? -0.330 6.212 5.207 1.00 71.56 195 CYS A CA 1
ATOM 1555 C C . CYS A 1 195 ? -1.708 5.993 4.57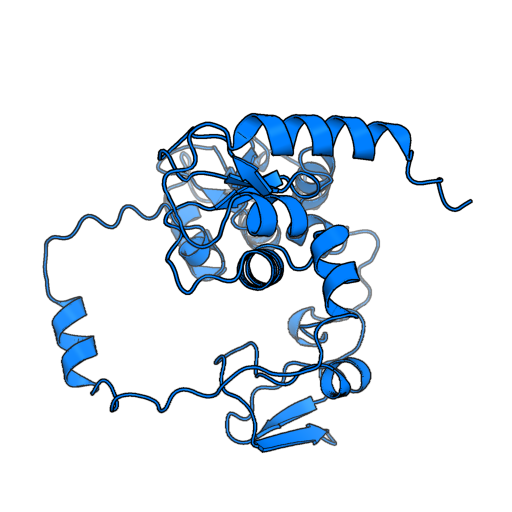5 1.00 71.56 195 CYS A C 1
ATOM 1557 O O . CYS A 1 195 ? -2.725 6.443 5.104 1.00 71.56 195 CYS A O 1
ATOM 1559 N N . SER A 1 196 ? -1.745 5.263 3.458 1.00 65.69 196 SER A N 1
ATOM 1560 C CA . SER A 1 196 ? -2.992 4.965 2.750 1.00 65.69 196 SER A CA 1
ATOM 1561 C C . SER A 1 196 ? -4.009 4.257 3.638 1.00 65.69 196 SER A C 1
ATOM 1563 O O . SER A 1 196 ? -5.164 4.653 3.652 1.00 65.69 196 SER A O 1
ATOM 1565 N N . TYR A 1 197 ? -3.588 3.274 4.434 1.00 74.31 197 TYR A N 1
ATOM 1566 C CA . TYR A 1 197 ? -4.495 2.569 5.336 1.00 74.31 197 TYR A CA 1
ATOM 1567 C C . TYR A 1 197 ? -5.106 3.492 6.403 1.00 74.31 197 TYR A C 1
ATOM 1569 O O . TYR A 1 197 ? -6.324 3.536 6.546 1.00 74.31 197 TYR A O 1
ATOM 1577 N N . ALA A 1 198 ? -4.286 4.289 7.098 1.00 75.31 198 ALA A N 1
ATOM 1578 C CA . ALA A 1 198 ? -4.762 5.184 8.156 1.00 75.31 198 ALA A CA 1
ATOM 1579 C C . ALA A 1 198 ? -5.768 6.217 7.627 1.00 75.31 198 ALA A C 1
ATOM 1581 O O . ALA A 1 198 ? -6.791 6.485 8.258 1.00 75.31 198 ALA A O 1
ATOM 1582 N N . ARG A 1 199 ? -5.513 6.757 6.428 1.00 67.88 199 ARG A N 1
ATOM 1583 C CA . ARG A 1 199 ? -6.400 7.709 5.739 1.00 67.88 199 ARG A CA 1
ATOM 1584 C C . ARG A 1 199 ? -7.753 7.124 5.322 1.00 67.88 199 ARG A C 1
ATOM 1586 O O . ARG A 1 199 ? -8.683 7.896 5.122 1.00 67.88 199 ARG A O 1
ATOM 1593 N N . LEU A 1 200 ? -7.864 5.805 5.169 1.00 65.56 200 LEU A N 1
ATOM 1594 C CA . LEU A 1 200 ? -9.110 5.131 4.774 1.00 65.56 200 LEU A CA 1
ATOM 1595 C C . LEU A 1 200 ? -10.002 4.773 5.967 1.00 65.56 200 LEU A C 1
ATOM 1597 O O . LEU A 1 200 ? -11.178 4.482 5.787 1.00 65.56 200 LEU A O 1
ATOM 1601 N N . LEU A 1 201 ? -9.449 4.764 7.178 1.00 63.62 201 LEU A N 1
ATOM 1602 C CA . LEU A 1 201 ? -10.181 4.416 8.392 1.00 63.62 201 LEU A CA 1
ATOM 1603 C C . LEU A 1 201 ? -10.945 5.621 8.951 1.00 63.62 201 LEU A C 1
ATOM 1605 O O . LEU A 1 201 ? -10.279 6.614 9.222 1.00 63.62 201 LEU A O 1
ATOM 1609 N N . PRO A 1 202 ? -12.260 5.558 9.206 1.00 54.34 202 PRO A N 1
ATOM 1610 C CA . PRO A 1 202 ? -13.013 6.679 9.777 1.00 54.34 202 PRO A CA 1
ATOM 1611 C C . PRO A 1 202 ? -12.383 7.199 11.081 1.00 54.34 202 PRO A C 1
ATOM 1613 O O . PRO A 1 202 ? -11.887 6.414 11.894 1.00 54.34 202 PRO A O 1
ATOM 1616 N N . THR A 1 203 ? -12.386 8.517 11.294 1.00 54.84 203 THR A N 1
ATOM 1617 C CA . THR A 1 203 ? -12.149 9.098 12.629 1.00 54.84 203 THR A CA 1
ATOM 1618 C C . THR A 1 203 ? -13.465 9.072 13.402 1.00 54.84 203 THR A C 1
ATOM 1620 O O . THR A 1 203 ? -14.524 9.156 12.789 1.00 54.84 203 THR A O 1
ATOM 1623 N N . GLN A 1 204 ? -13.435 8.930 14.733 1.00 52.94 204 GLN A N 1
ATOM 1624 C CA . GLN A 1 204 ? -14.642 8.676 15.547 1.00 52.94 204 GLN A CA 1
ATOM 1625 C C . GLN A 1 204 ? -15.783 9.706 15.386 1.00 52.94 204 GLN A C 1
ATOM 1627 O O . GLN A 1 204 ? -16.921 9.421 15.752 1.00 52.94 204 GLN A O 1
ATOM 1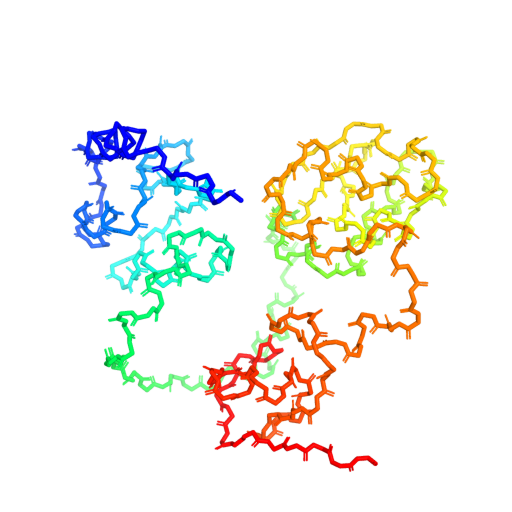632 N N . SER A 1 205 ? -15.515 10.861 14.772 1.00 47.19 205 SER A N 1
ATOM 1633 C CA . SER A 1 205 ? -16.511 11.855 14.364 1.00 47.19 205 SER A CA 1
ATOM 1634 C C . SER A 1 205 ? -17.467 11.410 13.241 1.00 47.19 205 SER A C 1
ATOM 1636 O O . SER A 1 205 ? -18.453 12.097 13.004 1.00 47.19 205 SER A O 1
ATOM 1638 N N . GLU A 1 206 ? -17.209 10.300 12.541 1.00 46.47 206 GLU A N 1
ATOM 1639 C CA . GLU A 1 206 ? -17.956 9.880 11.334 1.00 46.47 206 GLU A CA 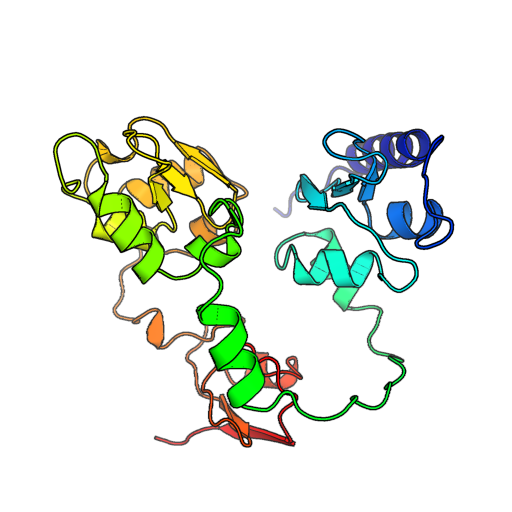1
ATOM 1640 C C . GLU A 1 206 ? -18.697 8.540 11.500 1.00 46.47 206 GLU A C 1
ATOM 1642 O O . GLU A 1 206 ? -18.954 7.822 10.534 1.00 46.47 206 GLU A O 1
ATOM 1647 N N . THR A 1 207 ? -19.038 8.159 12.731 1.00 40.38 207 THR A N 1
ATOM 1648 C CA . THR A 1 207 ? -19.690 6.869 12.997 1.00 40.38 207 THR A CA 1
ATOM 1649 C C . THR A 1 207 ? -21.202 6.937 12.741 1.00 40.38 207 THR A C 1
ATOM 1651 O O . THR A 1 207 ? -21.994 7.021 13.675 1.00 40.38 207 THR A O 1
ATOM 1654 N N . THR A 1 208 ? -21.629 6.862 11.477 1.00 41.28 208 THR A N 1
ATOM 1655 C CA . THR A 1 208 ? -22.981 6.395 11.123 1.00 41.28 208 THR A CA 1
ATOM 1656 C C . THR A 1 208 ? -22.894 4.983 10.539 1.00 41.28 208 THR A C 1
ATOM 1658 O O . THR A 1 208 ? -22.303 4.752 9.493 1.00 41.28 208 THR A O 1
ATOM 1661 N N . SER A 1 209 ? -23.421 4.030 11.314 1.00 45.12 209 SER A N 1
ATOM 1662 C CA . SER A 1 209 ? -23.779 2.620 11.059 1.00 45.12 209 SER A CA 1
ATOM 1663 C C . SER A 1 209 ? -23.546 1.977 9.670 1.00 45.12 209 SER A C 1
ATOM 1665 O O . SER A 1 209 ? -24.454 1.347 9.128 1.00 45.12 209 SER A O 1
ATOM 1667 N N . ALA A 1 210 ? -22.346 2.038 9.103 1.00 46.31 210 ALA A N 1
ATOM 1668 C CA . ALA A 1 210 ? -21.949 1.162 8.003 1.00 46.31 210 ALA A CA 1
ATOM 1669 C C . ALA A 1 210 ? -20.774 0.304 8.470 1.00 46.31 210 ALA A C 1
ATOM 1671 O O . ALA A 1 210 ? -19.666 0.801 8.687 1.00 46.31 210 ALA A O 1
ATOM 1672 N N . ASN A 1 211 ? -21.012 -0.996 8.658 1.00 55.25 211 ASN A N 1
ATOM 1673 C CA . ASN A 1 211 ? -19.931 -1.936 8.910 1.00 55.25 211 ASN A CA 1
ATOM 1674 C C . ASN A 1 211 ? -18.968 -1.868 7.718 1.00 55.25 211 ASN A C 1
ATOM 1676 O O . ASN A 1 211 ? -19.363 -2.036 6.569 1.00 55.25 211 ASN A O 1
ATOM 1680 N N . ILE A 1 212 ? -17.676 -1.648 7.973 1.00 51.16 212 ILE A N 1
ATOM 1681 C CA . ILE A 1 212 ? -16.622 -1.636 6.935 1.00 51.16 212 ILE A CA 1
ATOM 1682 C C . ILE A 1 212 ? -16.635 -2.954 6.126 1.00 51.16 212 ILE A C 1
ATOM 1684 O O . ILE A 1 212 ? -16.238 -2.996 4.956 1.00 51.16 212 ILE A O 1
ATOM 1688 N N . GLY A 1 213 ? -17.141 -4.029 6.744 1.00 57.97 213 GLY A N 1
ATOM 1689 C CA . GLY A 1 213 ? -17.440 -5.318 6.126 1.00 57.97 213 GLY A CA 1
ATOM 1690 C C . GLY A 1 213 ? -18.419 -5.253 4.954 1.00 57.97 213 GLY A C 1
ATOM 1691 O O . GLY A 1 213 ? -18.289 -6.082 4.061 1.00 57.97 213 GLY A O 1
ATOM 1692 N N . ASP A 1 214 ? -19.262 -4.226 4.862 1.00 66.44 214 ASP A N 1
ATOM 1693 C CA . ASP A 1 214 ? -20.303 -4.078 3.839 1.00 66.44 214 ASP A CA 1
ATOM 1694 C C . ASP A 1 214 ? -19.876 -3.158 2.691 1.00 66.44 214 ASP A C 1
ATOM 1696 O O . ASP A 1 214 ? -20.500 -3.145 1.634 1.00 66.44 214 ASP A O 1
ATOM 1700 N N . LEU A 1 215 ? -18.769 -2.424 2.838 1.00 69.38 215 LEU A N 1
ATOM 1701 C CA . LEU A 1 215 ? -18.303 -1.456 1.843 1.00 69.38 215 LEU A CA 1
ATOM 1702 C C . LEU A 1 215 ? -17.387 -2.083 0.788 1.00 69.38 215 LEU A C 1
ATOM 1704 O O . LEU A 1 215 ? -16.573 -2.975 1.059 1.00 69.38 215 LEU A O 1
ATOM 1708 N N . CYS A 1 216 ? -17.518 -1.599 -0.446 1.00 70.75 216 CYS A N 1
ATOM 1709 C CA . CYS A 1 216 ? -16.776 -2.017 -1.626 1.00 70.75 216 CYS A CA 1
ATOM 1710 C C . CYS A 1 216 ? -15.288 -1.989 -1.347 1.00 70.75 216 CYS A C 1
ATOM 1712 O O . CYS A 1 216 ? -14.734 -0.953 -1.017 1.00 70.75 216 CYS A O 1
ATOM 1714 N N . ARG A 1 217 ? -14.598 -3.104 -1.556 1.00 69.94 217 ARG A N 1
ATOM 1715 C CA . ARG A 1 217 ? -13.185 -3.197 -1.192 1.00 69.94 217 ARG A CA 1
ATOM 1716 C C . ARG A 1 217 ? -12.254 -2.417 -2.131 1.00 69.94 217 ARG A C 1
ATOM 1718 O O . ARG A 1 217 ? -11.095 -2.213 -1.798 1.00 69.94 217 ARG A O 1
ATOM 1725 N N . TRP A 1 218 ? -12.782 -1.955 -3.265 1.00 63.53 218 TRP A N 1
ATOM 1726 C CA . TRP A 1 218 ? -12.077 -1.131 -4.246 1.00 63.53 218 TRP A CA 1
ATOM 1727 C C . TRP A 1 218 ? -12.204 0.375 -3.990 1.00 63.53 218 TRP A C 1
ATOM 1729 O O . TRP A 1 218 ? -11.202 1.079 -4.067 1.00 63.53 218 TRP A O 1
ATOM 1739 N N . CYS A 1 219 ? -13.406 0.887 -3.693 1.00 63.34 219 CYS A N 1
ATOM 1740 C CA . CYS A 1 219 ? -13.604 2.323 -3.429 1.00 63.34 219 CYS A CA 1
ATOM 1741 C C . CYS A 1 219 ? -13.810 2.666 -1.954 1.00 63.34 219 CYS A C 1
ATOM 1743 O O . CYS A 1 219 ? -13.606 3.810 -1.569 1.00 63.34 219 CYS A O 1
ATOM 1745 N N . LEU A 1 220 ? -14.234 1.698 -1.140 1.00 59.56 220 LEU A N 1
ATOM 1746 C CA . LEU A 1 220 ? -14.628 1.854 0.265 1.00 59.56 220 LEU A CA 1
ATOM 1747 C C . LEU A 1 220 ? -15.701 2.932 0.485 1.00 59.56 220 LEU A C 1
ATOM 1749 O O . LEU A 1 220 ? -15.876 3.414 1.593 1.00 59.56 220 LEU A O 1
ATOM 1753 N N . THR A 1 221 ? -16.417 3.304 -0.579 1.00 62.19 221 THR A N 1
ATOM 1754 C CA . THR A 1 221 ? -17.439 4.359 -0.570 1.00 62.19 221 THR A CA 1
ATOM 1755 C C . THR A 1 221 ? -18.843 3.776 -0.662 1.00 62.19 221 THR A C 1
ATOM 1757 O O . THR A 1 221 ? -19.728 4.155 0.087 1.00 62.19 221 THR A O 1
ATOM 1760 N N . ASN A 1 222 ? -19.046 2.846 -1.595 1.00 63.59 222 ASN A N 1
ATOM 1761 C CA . ASN A 1 222 ? -20.352 2.261 -1.893 1.00 63.59 222 ASN A CA 1
ATOM 1762 C C . ASN A 1 222 ? -20.442 0.845 -1.325 1.00 63.59 222 ASN A C 1
ATOM 1764 O O . ASN A 1 222 ? -19.411 0.190 -1.200 1.00 63.59 222 ASN A O 1
ATOM 1768 N N . SER A 1 223 ? -21.644 0.334 -1.074 1.00 75.50 223 SER A N 1
ATOM 1769 C CA . SER A 1 223 ? -21.848 -1.041 -0.600 1.00 75.50 223 SER A CA 1
ATOM 1770 C C . SER A 1 223 ? -21.339 -2.098 -1.591 1.00 75.50 223 SER A C 1
ATOM 1772 O O . SER A 1 223 ? -21.291 -1.882 -2.807 1.00 75.50 223 SER A O 1
ATOM 1774 N N . LYS A 1 224 ? -20.917 -3.254 -1.073 1.00 78.06 224 LYS A N 1
ATOM 1775 C CA . LYS A 1 224 ? -20.588 -4.438 -1.867 1.00 78.06 224 LYS A CA 1
ATOM 1776 C C . LYS A 1 224 ? -21.874 -5.084 -2.352 1.00 78.06 224 LYS A C 1
ATOM 1778 O O . LYS A 1 224 ? -22.663 -5.574 -1.560 1.00 78.06 224 LYS A O 1
ATOM 1783 N N . GLU A 1 225 ? -22.040 -5.117 -3.663 1.00 78.62 225 GLU A N 1
ATOM 1784 C CA . GLU A 1 225 ? -23.241 -5.661 -4.310 1.00 78.62 225 GLU A CA 1
ATOM 1785 C C . GLU A 1 225 ? -22.887 -6.673 -5.403 1.00 78.62 225 GLU A C 1
ATOM 1787 O O . GLU A 1 225 ? -23.760 -7.360 -5.923 1.00 78.62 225 GLU A O 1
ATOM 1792 N N . ILE A 1 226 ? -21.610 -6.735 -5.791 1.00 81.19 226 ILE A N 1
ATOM 1793 C CA . ILE A 1 226 ? -21.149 -7.468 -6.964 1.00 81.19 226 ILE A CA 1
ATOM 1794 C C . ILE A 1 226 ? -20.225 -8.615 -6.560 1.00 81.19 226 ILE A C 1
ATOM 1796 O O . ILE A 1 226 ? -19.169 -8.391 -5.950 1.00 81.19 226 ILE A O 1
ATOM 1800 N N . ALA A 1 227 ? -20.612 -9.825 -6.961 1.00 84.69 227 ALA A N 1
ATOM 1801 C CA . ALA A 1 227 ? -19.853 -11.053 -6.776 1.00 84.69 227 ALA A CA 1
ATOM 1802 C C . ALA A 1 227 ? -19.139 -11.482 -8.069 1.00 84.69 227 ALA A C 1
ATOM 1804 O O . ALA A 1 227 ? -19.604 -11.225 -9.181 1.00 84.69 227 ALA A O 1
ATOM 1805 N N . ALA A 1 228 ? -17.989 -12.135 -7.907 1.00 83.69 228 ALA A N 1
ATOM 1806 C CA . ALA A 1 228 ? -17.155 -12.651 -8.989 1.00 83.69 228 ALA A CA 1
ATOM 1807 C C . ALA A 1 228 ? -17.448 -14.144 -9.264 1.00 83.69 228 ALA A C 1
ATOM 1809 O O . ALA A 1 228 ? -17.274 -14.976 -8.375 1.00 83.69 228 ALA A O 1
ATOM 1810 N N . TYR A 1 229 ? -17.851 -14.517 -10.484 1.00 79.88 229 TYR A N 1
ATOM 1811 C CA . TYR A 1 229 ? -18.072 -15.919 -10.877 1.00 79.88 229 TYR A CA 1
ATOM 1812 C C . TYR A 1 229 ? -16.763 -16.583 -11.342 1.00 79.88 229 TYR A C 1
ATOM 1814 O O . TYR A 1 229 ? -16.061 -15.979 -12.157 1.00 79.88 229 TYR A O 1
ATOM 1822 N N . PRO A 1 230 ? -16.410 -17.818 -10.930 1.00 80.75 230 PRO A N 1
ATOM 1823 C CA . PRO A 1 230 ? -17.148 -18.753 -10.071 1.00 80.75 230 PRO A CA 1
ATOM 1824 C C . PRO A 1 230 ? -16.730 -18.744 -8.591 1.00 80.75 230 PRO A C 1
ATOM 1826 O O . PRO A 1 230 ? -17.239 -19.541 -7.812 1.00 80.75 230 PRO A O 1
ATOM 1829 N N . CYS A 1 231 ? -15.790 -17.889 -8.172 1.00 84.50 231 CYS A N 1
ATOM 1830 C CA . CYS A 1 231 ? -15.295 -17.892 -6.789 1.00 84.50 231 CYS A CA 1
ATOM 1831 C C . CYS A 1 231 ? -16.293 -17.341 -5.758 1.00 84.50 231 CYS A C 1
ATOM 1833 O O . CYS A 1 231 ? -16.048 -17.479 -4.565 1.00 84.50 231 CYS A O 1
ATOM 1835 N N . MET A 1 232 ? -17.390 -16.722 -6.204 1.00 78.00 232 MET A N 1
ATOM 1836 C CA . MET A 1 232 ? -18.481 -16.176 -5.385 1.00 78.00 232 MET A CA 1
ATOM 1837 C C . MET A 1 232 ? -18.060 -15.085 -4.389 1.00 78.00 232 MET A C 1
ATOM 1839 O O . MET A 1 232 ? -18.818 -14.709 -3.501 1.00 78.00 232 MET A O 1
ATOM 1843 N N . HIS A 1 233 ? -16.868 -14.518 -4.551 1.00 83.50 233 HIS A N 1
ATOM 1844 C CA . HIS A 1 233 ? -16.373 -13.464 -3.679 1.00 83.50 233 HIS A CA 1
ATOM 1845 C C . HIS A 1 233 ? -17.076 -12.130 -3.959 1.00 83.50 233 HIS A C 1
ATOM 1847 O O . HIS A 1 233 ? -16.948 -11.558 -5.044 1.00 83.50 233 HIS A O 1
ATOM 1853 N N . LEU A 1 234 ? -17.784 -11.625 -2.950 1.00 81.06 234 LEU A N 1
ATOM 1854 C CA . LEU A 1 234 ? -18.455 -10.329 -2.942 1.00 81.06 234 LEU A CA 1
ATOM 1855 C C . LEU A 1 234 ? -17.434 -9.230 -2.598 1.00 81.06 234 LEU A C 1
ATOM 1857 O O . LEU A 1 234 ? -17.035 -9.078 -1.445 1.00 81.06 234 LEU A O 1
ATOM 1861 N N . THR A 1 235 ? -16.951 -8.491 -3.602 1.00 74.06 235 THR A N 1
ATOM 1862 C CA . THR A 1 235 ? -15.776 -7.602 -3.434 1.00 74.06 235 THR A CA 1
ATOM 1863 C C . THR A 1 235 ? -15.999 -6.154 -3.841 1.00 74.06 235 THR A C 1
ATOM 1865 O O . THR A 1 235 ? -15.294 -5.262 -3.360 1.00 74.06 235 THR A O 1
ATOM 1868 N N . SER A 1 236 ? -16.956 -5.883 -4.726 1.00 76.75 236 SER A N 1
ATOM 1869 C CA . SER A 1 236 ? -17.080 -4.580 -5.388 1.00 76.75 236 SER A CA 1
ATOM 1870 C C . SER A 1 236 ? -18.499 -4.021 -5.369 1.00 76.75 236 SER A C 1
ATOM 1872 O O . SER A 1 236 ? -19.472 -4.765 -5.290 1.00 76.75 236 SER A O 1
ATOM 1874 N N . CYS A 1 237 ? -18.616 -2.696 -5.459 1.00 80.25 237 CYS A N 1
ATOM 1875 C CA . CYS A 1 237 ? -19.865 -2.036 -5.822 1.00 80.25 237 CYS A CA 1
ATOM 1876 C C . CYS A 1 237 ? -20.063 -2.068 -7.340 1.00 80.25 237 CYS A C 1
ATOM 1878 O O . CYS A 1 237 ? -19.124 -2.338 -8.099 1.00 80.25 237 CYS A O 1
ATOM 1880 N N . THR A 1 238 ? -21.264 -1.702 -7.780 1.00 76.31 238 THR A N 1
ATOM 1881 C CA . THR A 1 238 ? -21.631 -1.618 -9.198 1.00 76.31 238 THR A CA 1
ATOM 1882 C C . THR A 1 238 ? -20.647 -0.767 -10.017 1.00 76.31 238 THR A C 1
ATOM 1884 O O . THR A 1 238 ? -20.179 -1.208 -11.066 1.00 76.31 238 THR A O 1
ATOM 1887 N N . SER A 1 239 ? -20.247 0.411 -9.528 1.00 68.56 239 SER A N 1
ATOM 1888 C CA . SER A 1 239 ? -19.320 1.299 -10.250 1.00 68.56 239 SER A CA 1
ATOM 1889 C C . SER A 1 239 ? -17.916 0.709 -10.392 1.00 68.56 239 SER A C 1
ATOM 1891 O O . SER A 1 239 ? -17.332 0.766 -11.470 1.00 68.56 239 SER A O 1
ATOM 1893 N N . CYS A 1 240 ? -17.384 0.101 -9.328 1.00 73.00 240 CYS A N 1
ATOM 1894 C CA . CYS A 1 240 ? -16.062 -0.521 -9.367 1.00 73.00 240 CYS A CA 1
ATOM 1895 C C . CYS A 1 240 ? -16.060 -1.801 -10.204 1.00 73.00 240 CYS A C 1
ATOM 1897 O O . CYS A 1 240 ? -15.095 -2.039 -10.915 1.00 73.00 240 CYS A O 1
ATOM 1899 N N . SER A 1 241 ? -17.139 -2.589 -10.194 1.00 79.75 241 SER A N 1
ATOM 1900 C CA . SER A 1 241 ? -17.204 -3.848 -10.955 1.00 79.75 241 SER A CA 1
ATOM 1901 C C . SER A 1 241 ? -16.978 -3.696 -12.462 1.00 79.75 241 SER A C 1
ATOM 1903 O O . SER A 1 241 ? -16.507 -4.621 -13.109 1.00 79.75 241 SER A O 1
ATOM 1905 N N . LYS A 1 242 ? -17.263 -2.512 -13.015 1.00 75.56 242 LYS A N 1
ATOM 1906 C CA . LYS A 1 242 ? -17.058 -2.190 -14.435 1.00 75.56 242 LYS A CA 1
ATOM 1907 C C . LYS A 1 242 ? -15.590 -1.959 -14.801 1.00 75.56 242 LYS A C 1
ATOM 1909 O O . LYS A 1 242 ? -15.253 -1.938 -15.977 1.00 75.56 242 LYS A O 1
ATOM 1914 N N . ILE A 1 243 ? -14.746 -1.713 -13.802 1.00 67.38 243 ILE A N 1
ATOM 1915 C CA . ILE A 1 243 ? -13.339 -1.323 -13.965 1.00 67.38 243 ILE A CA 1
ATOM 1916 C C . ILE A 1 243 ? -12.418 -2.506 -13.647 1.00 67.38 243 ILE A C 1
ATOM 1918 O O . ILE A 1 243 ? -11.335 -2.636 -14.209 1.00 67.38 243 ILE A O 1
ATOM 1922 N N . VAL A 1 244 ? -12.844 -3.365 -12.727 1.00 69.38 244 VAL A N 1
ATOM 1923 C CA . VAL A 1 244 ? -12.036 -4.450 -12.169 1.00 69.38 244 VAL A CA 1
ATOM 1924 C C . VAL A 1 244 ? -12.183 -5.701 -13.027 1.00 69.38 244 VAL A C 1
ATOM 1926 O O . VAL A 1 244 ? -13.279 -6.039 -13.457 1.00 69.38 244 VAL A O 1
ATOM 1929 N N . ASN A 1 245 ? -11.080 -6.402 -13.281 1.00 76.19 245 ASN A N 1
ATOM 1930 C CA . ASN A 1 245 ? -11.051 -7.602 -14.130 1.00 76.19 245 ASN A CA 1
ATOM 1931 C C . ASN A 1 245 ? -10.575 -8.862 -13.385 1.00 76.19 245 ASN A C 1
ATOM 1933 O O . ASN A 1 245 ? -10.458 -9.928 -13.985 1.00 76.19 245 ASN A O 1
ATOM 1937 N N . THR A 1 246 ? -10.292 -8.740 -12.089 1.00 76.62 246 THR A N 1
ATOM 1938 C CA . THR A 1 246 ? -9.765 -9.795 -11.218 1.00 76.62 246 THR A CA 1
ATOM 1939 C C . THR A 1 246 ? -10.451 -9.736 -9.858 1.00 76.62 246 THR A C 1
ATOM 1941 O O . THR A 1 246 ? -10.840 -8.670 -9.370 1.00 76.62 246 THR A O 1
ATOM 1944 N N . CYS A 1 247 ? -10.647 -10.900 -9.244 1.00 76.00 247 CYS A N 1
ATOM 1945 C CA . CYS A 1 247 ? -11.151 -10.983 -7.882 1.00 76.00 247 CYS A CA 1
ATOM 1946 C C . CYS A 1 247 ? -10.012 -10.718 -6.894 1.00 76.00 247 CYS A C 1
ATOM 1948 O O . CYS A 1 247 ? -9.112 -11.533 -6.772 1.00 76.00 247 CYS A O 1
ATOM 1950 N N . ILE A 1 248 ? -10.096 -9.647 -6.114 1.00 69.75 248 ILE A N 1
ATOM 1951 C CA . ILE A 1 248 ? -9.050 -9.250 -5.149 1.00 69.75 248 ILE A CA 1
ATOM 1952 C C . ILE A 1 248 ? -8.881 -10.176 -3.933 1.00 69.75 248 ILE A C 1
ATOM 1954 O O . ILE A 1 248 ? -8.010 -9.939 -3.105 1.00 69.75 248 ILE A O 1
ATOM 1958 N N . LEU A 1 249 ? -9.776 -11.153 -3.744 1.00 67.06 249 LEU A N 1
ATOM 1959 C CA . LEU A 1 249 ? -9.680 -12.107 -2.633 1.00 67.06 249 LEU A CA 1
ATOM 1960 C C . LEU A 1 249 ? -8.949 -13.386 -3.033 1.00 67.06 249 LEU A C 1
ATOM 1962 O O . LEU A 1 249 ? -8.426 -14.078 -2.170 1.00 67.06 249 LEU A O 1
ATOM 1966 N N . CYS A 1 250 ? -8.928 -13.723 -4.323 1.00 70.19 250 CYS A N 1
ATOM 1967 C CA . CYS A 1 250 ? -8.304 -14.958 -4.792 1.00 70.19 250 CYS A CA 1
ATOM 1968 C C . CYS A 1 250 ? -7.435 -14.793 -6.039 1.00 70.19 250 CYS A C 1
ATOM 1970 O O . CYS A 1 250 ? -6.966 -15.795 -6.570 1.00 70.19 250 CYS A O 1
ATOM 1972 N N . ASP A 1 251 ? -7.280 -13.566 -6.534 1.00 70.56 251 ASP A N 1
ATOM 1973 C CA . ASP A 1 251 ? -6.535 -13.166 -7.733 1.00 70.56 251 ASP A CA 1
ATOM 1974 C C . ASP A 1 251 ? -6.922 -13.904 -9.025 1.00 70.56 251 ASP A C 1
ATOM 1976 O O . ASP A 1 251 ? -6.239 -13.834 -10.046 1.00 70.56 251 ASP A O 1
ATOM 1980 N N . LYS A 1 252 ? -8.075 -14.583 -9.028 1.00 75.62 252 LYS A N 1
ATOM 1981 C CA . LYS A 1 252 ? -8.606 -15.262 -10.212 1.00 75.62 252 LYS A CA 1
ATOM 1982 C C . LYS A 1 252 ? -9.349 -14.268 -11.096 1.00 75.62 252 LYS A C 1
ATOM 1984 O O . LYS A 1 252 ? -10.135 -13.456 -10.602 1.00 75.62 252 LYS A O 1
ATOM 1989 N N . LYS A 1 253 ? -9.155 -14.382 -12.413 1.00 84.38 253 LYS A N 1
ATOM 1990 C CA . LYS A 1 253 ? -9.979 -13.701 -13.418 1.00 84.38 253 LYS A CA 1
ATOM 1991 C C . LYS A 1 253 ? -11.381 -14.325 -13.406 1.00 84.38 253 LYS A C 1
ATOM 1993 O O . LYS A 1 253 ? -11.502 -15.509 -13.728 1.00 84.38 253 LYS A O 1
ATOM 1998 N N . PRO A 1 254 ? -12.427 -13.584 -13.017 1.00 79.88 254 PRO A N 1
ATOM 1999 C CA . PRO A 1 254 ? -13.774 -14.111 -13.052 1.00 79.88 254 PRO A CA 1
ATOM 2000 C C . PRO A 1 254 ? -14.283 -14.203 -14.487 1.00 79.88 254 PRO A C 1
ATOM 2002 O O . PRO A 1 254 ? -13.924 -13.396 -15.344 1.00 79.88 254 PRO A O 1
ATOM 2005 N N . GLN A 1 255 ? -15.129 -15.196 -14.741 1.00 83.88 255 GLN A N 1
ATOM 2006 C CA . GLN A 1 255 ? -15.816 -15.344 -16.026 1.00 83.88 255 GLN A CA 1
ATOM 2007 C C . GLN A 1 255 ? -16.857 -14.233 -16.212 1.00 83.88 255 GLN A C 1
ATOM 2009 O O . GLN A 1 255 ? -17.054 -13.739 -17.317 1.00 83.88 255 GLN A O 1
ATOM 2014 N N . SER A 1 256 ? -17.501 -13.821 -15.119 1.00 79.94 256 SER A N 1
ATOM 2015 C CA . SER A 1 256 ? -18.457 -12.720 -15.090 1.00 79.94 256 SER A CA 1
ATOM 2016 C C . SER A 1 256 ? -18.528 -12.097 -13.695 1.00 79.94 256 SER A C 1
ATOM 2018 O O . SER A 1 256 ? -18.192 -12.726 -12.687 1.00 79.94 256 SER A O 1
ATOM 2020 N N . PHE A 1 257 ? -18.970 -10.842 -13.642 1.00 82.44 257 PHE A N 1
ATOM 2021 C CA . PHE A 1 257 ? -19.391 -10.179 -12.414 1.00 82.44 257 PHE A CA 1
ATOM 2022 C C . PHE A 1 257 ? -20.901 -10.012 -12.457 1.00 82.44 257 PHE A C 1
ATOM 2024 O O . PHE A 1 257 ? -21.441 -9.560 -13.467 1.00 82.44 257 PHE A O 1
ATOM 2031 N N . PHE A 1 258 ? -21.582 -10.358 -11.373 1.00 80.31 258 PHE A N 1
ATOM 2032 C CA . PHE A 1 258 ? -23.033 -10.248 -11.302 1.00 80.31 258 PHE A CA 1
ATOM 2033 C C . PHE A 1 258 ? -23.458 -9.632 -9.976 1.00 80.31 258 PHE A C 1
ATOM 2035 O O . PHE A 1 258 ? -22.798 -9.784 -8.944 1.00 80.31 258 PHE A O 1
ATOM 2042 N N . ARG A 1 259 ? -24.549 -8.870 -10.038 1.00 81.25 259 ARG A N 1
ATOM 2043 C CA . ARG A 1 259 ? -25.127 -8.202 -8.879 1.00 81.25 259 ARG A CA 1
ATOM 2044 C C . ARG A 1 259 ? -25.975 -9.193 -8.099 1.00 81.25 259 ARG A C 1
ATOM 2046 O O . ARG A 1 259 ? -26.794 -9.891 -8.690 1.00 81.25 259 ARG A O 1
ATOM 2053 N N . LEU A 1 260 ? -25.774 -9.240 -6.789 1.00 69.31 260 LEU A N 1
ATOM 2054 C CA . LEU A 1 260 ? -26.664 -9.959 -5.892 1.00 69.31 260 LEU A CA 1
ATOM 2055 C C . LEU A 1 260 ? -27.875 -9.064 -5.620 1.00 69.31 260 LEU A C 1
ATOM 2057 O O . LEU A 1 260 ? -27.721 -7.937 -5.150 1.00 69.31 260 LEU A O 1
ATOM 2061 N N . TYR A 1 261 ? -29.062 -9.555 -5.961 1.00 57.69 261 TYR A N 1
ATOM 2062 C CA . TYR A 1 261 ? -30.319 -8.994 -5.480 1.00 57.69 261 TYR A CA 1
ATOM 2063 C C . TYR A 1 261 ? -30.638 -9.734 -4.185 1.00 57.69 261 TYR A C 1
ATOM 2065 O O . TYR A 1 261 ? -30.785 -10.957 -4.210 1.00 57.69 261 TYR A O 1
ATOM 2073 N N . VAL A 1 262 ? -30.632 -9.008 -3.070 1.00 49.38 262 VAL A N 1
ATOM 2074 C CA . VAL A 1 262 ? -31.060 -9.512 -1.759 1.00 49.38 262 VAL A CA 1
ATOM 2075 C C . VAL A 1 262 ? -32.470 -9.014 -1.503 1.00 49.38 262 VAL A C 1
ATOM 2077 O O . VAL A 1 262 ? -32.712 -7.828 -1.829 1.00 49.38 262 VAL A O 1
#

Organism: NCBI:txid392032

Sequence (262 aa):
ILNAVDFDDDKEKLIKSEKSFKNWPNISPSPMEMIKARWCRTGRITPDCTSCLYCGIEYHDWNANDNPLDIHQRLSLFCPFARSSHRMYSSSVPTKPIPEVFTKEKIANAATEPNSKLIATSASYYSIPEHRQTSLNTFPGGLPRNAEEIIRSGLYCVGQSTKLRCYNCRRSFNNIHDCPSGEINVMHRYQSPNCSYARLLPTQSETTSANIGDLCRWCLTNSKEIAAYPCMHLTSCTSCSKIVNTCILCDKKPQSFFRLYV

pLDDT: mean 70.44, std 18.68, range [26.83, 95.31]

Radius of gyration: 21.14 Å; chains: 1; bounding box: 57×59×55 Å